Protein AF-0000000080796455 (afdb_homodimer)

Nearest PDB structures (foldseek):
  2ca9-assembly1_A  TM=9.022E-01  e=6.430E-05  Helicobacter pylori 26695
  2wvd-assembly1_C  TM=9.003E-01  e=6.051E-05  Helicobacter pylori 26695
  2caj-assembly1_A-2  TM=9.062E-01  e=6.832E-05  Helicobacter pylori 26695
  2cad-assembly1_B-2  TM=8.690E-01  e=6.832E-05  Helicobacter pylori 26695
  2wvd-assembly2_B  TM=7.974E-01  e=5.726E-04  Helicobacter pylori 26695

Structure (mmCIF, N/CA/C/O backbone):
data_AF-0000000080796455-model_v1
#
loop_
_entity.id
_entity.type
_entity.pdbx_description
1 polymer 'ACT domain-containing protein'
#
loop_
_atom_site.group_PDB
_atom_site.id
_atom_site.type_symbol
_atom_site.label_atom_id
_atom_site.label_alt_id
_atom_site.label_comp_id
_atom_site.label_asym_id
_atom_site.label_entity_id
_atom_site.label_seq_id
_atom_site.pdbx_PDB_ins_code
_atom_site.Cartn_x
_atom_site.Cartn_y
_atom_site.Cartn_z
_atom_site.occupancy
_atom_site.B_iso_or_equiv
_atom_site.auth_seq_id
_atom_site.auth_comp_id
_atom_site.auth_asym_id
_atom_site.auth_atom_id
_atom_site.pdbx_PDB_model_num
ATOM 1 N N . MET A 1 1 ? 2.973 -36.812 -16.062 1 37.97 1 MET A N 1
ATOM 2 C CA . MET A 1 1 ? 2.119 -36.344 -14.977 1 37.97 1 MET A CA 1
ATOM 3 C C . MET A 1 1 ? 2.404 -34.875 -14.641 1 37.97 1 MET A C 1
ATOM 5 O O . MET A 1 1 ? 3.516 -34.531 -14.234 1 37.97 1 MET A O 1
ATOM 9 N N . VAL A 1 2 ? 1.914 -33.969 -15.398 1 44.88 2 VAL A N 1
ATOM 10 C CA . VAL A 1 2 ? 2.18 -32.531 -15.289 1 44.88 2 VAL A CA 1
ATOM 11 C C . VAL A 1 2 ? 1.951 -32.062 -13.844 1 44.88 2 VAL A C 1
ATOM 13 O O . VAL A 1 2 ? 0.896 -32.344 -13.266 1 44.88 2 VAL A O 1
ATOM 16 N N . ALA A 1 3 ? 2.811 -32.094 -13.047 1 49.16 3 ALA A N 1
ATOM 17 C CA . ALA A 1 3 ? 2.691 -31.703 -11.641 1 49.16 3 ALA A CA 1
ATOM 18 C C . ALA A 1 3 ? 1.819 -30.453 -11.484 1 49.16 3 ALA A C 1
ATOM 20 O O . ALA A 1 3 ? 2.059 -29.438 -12.125 1 49.16 3 ALA A O 1
ATOM 21 N N . MET A 1 4 ? 0.523 -30.547 -11.445 1 57.62 4 MET A N 1
ATOM 22 C CA . MET A 1 4 ? -0.404 -29.453 -11.195 1 57.62 4 MET A CA 1
ATOM 23 C C . MET A 1 4 ? 0.207 -28.422 -10.242 1 57.62 4 MET A C 1
ATOM 25 O O . MET A 1 4 ? 0.637 -28.781 -9.141 1 57.62 4 MET A O 1
ATOM 29 N N . SER A 1 5 ? 0.917 -27.578 -10.852 1 70.19 5 SER A N 1
ATOM 30 C CA . SER A 1 5 ? 1.608 -26.562 -10.055 1 70.19 5 SER A CA 1
ATOM 31 C C . SER A 1 5 ? 0.755 -26.109 -8.875 1 70.19 5 SER A C 1
ATOM 33 O O . SER A 1 5 ? -0.377 -25.656 -9.055 1 70.19 5 SER A O 1
ATOM 35 N N . GLU A 1 6 ? 0.939 -26.625 -7.734 1 86.19 6 GLU A N 1
ATOM 36 C CA . GLU A 1 6 ? 0.236 -26.391 -6.477 1 86.19 6 GLU A CA 1
ATOM 37 C C . GLU A 1 6 ? 0.327 -24.938 -6.051 1 86.19 6 GLU A C 1
ATOM 39 O O . GLU A 1 6 ? 1.355 -24.281 -6.254 1 86.19 6 GLU A O 1
ATOM 44 N N . VAL A 1 7 ? -0.823 -24.344 -5.719 1 92.69 7 VAL A N 1
ATOM 45 C CA . VAL A 1 7 ? -0.902 -23.016 -5.121 1 92.69 7 VAL A CA 1
ATOM 46 C C . VAL A 1 7 ? -0.32 -23.047 -3.709 1 92.69 7 VAL A C 1
ATOM 48 O O . VAL A 1 7 ? -0.67 -23.922 -2.906 1 92.69 7 VAL A O 1
ATOM 51 N N . GLU A 1 8 ? 0.698 -22.203 -3.564 1 95.88 8 GLU A N 1
ATOM 52 C CA . GLU A 1 8 ? 1.34 -22.047 -2.264 1 95.88 8 GLU A CA 1
ATOM 53 C C . GLU A 1 8 ? 1.29 -20.594 -1.802 1 95.88 8 GLU A C 1
ATOM 55 O O . GLU A 1 8 ? 0.922 -19.703 -2.572 1 95.88 8 GLU A O 1
ATOM 60 N N . THR A 1 9 ? 1.563 -20.422 -0.512 1 96.94 9 THR A N 1
ATOM 61 C CA . THR A 1 9 ? 1.593 -19.078 0.049 1 96.94 9 THR A CA 1
ATOM 62 C C . THR A 1 9 ? 3.027 -18.562 0.173 1 96.94 9 THR A C 1
ATOM 64 O O . THR A 1 9 ? 3.92 -19.312 0.582 1 96.94 9 THR A O 1
ATOM 67 N N . TYR A 1 10 ? 3.17 -17.312 -0.194 1 97.94 10 TYR A N 1
ATOM 68 C CA . TYR A 1 10 ? 4.477 -16.672 -0.195 1 97.94 10 TYR A CA 1
ATOM 69 C C . TYR A 1 10 ? 4.414 -15.305 0.472 1 97.94 10 TYR A C 1
ATOM 71 O O . TYR A 1 10 ? 3.35 -14.688 0.53 1 97.94 10 TYR A O 1
ATOM 79 N N . VAL A 1 11 ? 5.566 -14.906 1.01 1 98.56 11 VAL A N 1
ATOM 80 C CA . VAL A 1 11 ? 5.82 -13.508 1.315 1 98.56 11 VAL A CA 1
ATOM 81 C C . VAL A 1 11 ? 6.898 -12.961 0.38 1 98.56 11 VAL A C 1
ATOM 83 O O . VAL A 1 11 ? 7.98 -13.539 0.262 1 98.56 11 VAL A O 1
ATOM 86 N N . ILE A 1 12 ? 6.543 -11.875 -0.344 1 98.69 12 ILE A N 1
ATOM 87 C CA . ILE A 1 12 ? 7.52 -11.117 -1.119 1 98.69 12 ILE A CA 1
ATOM 88 C C . ILE A 1 12 ? 7.902 -9.844 -0.367 1 98.69 12 ILE A C 1
ATOM 90 O O . ILE A 1 12 ? 7.035 -9.047 -0.002 1 98.69 12 ILE A O 1
ATOM 94 N N . ARG A 1 13 ? 9.172 -9.656 -0.133 1 98.69 13 ARG A N 1
ATOM 95 C CA . ARG A 1 13 ? 9.688 -8.438 0.477 1 98.69 13 ARG A CA 1
ATOM 96 C C . ARG A 1 13 ? 10.562 -7.66 -0.503 1 98.69 13 ARG A C 1
ATOM 98 O O . ARG A 1 13 ? 11.367 -8.25 -1.229 1 98.69 13 ARG A O 1
ATOM 105 N N . PHE A 1 14 ? 10.391 -6.375 -0.503 1 98.5 14 PHE A N 1
ATOM 106 C CA . PHE A 1 14 ? 11.242 -5.504 -1.31 1 98.5 14 PHE A CA 1
ATOM 107 C C . PHE A 1 14 ? 11.281 -4.098 -0.729 1 98.5 14 PHE A C 1
ATOM 109 O O . PHE A 1 14 ? 10.469 -3.754 0.134 1 98.5 14 PHE A O 1
ATOM 116 N N . SER A 1 15 ? 12.234 -3.395 -1.148 1 97.75 15 SER A N 1
ATOM 117 C CA . SER A 1 15 ? 12.367 -1.998 -0.744 1 97.75 15 SER A CA 1
ATOM 118 C C . SER A 1 15 ? 12.227 -1.062 -1.939 1 97.75 15 SER A C 1
ATOM 120 O O . SER A 1 15 ? 12.594 -1.42 -3.061 1 97.75 15 SER A O 1
ATOM 122 N N . ILE A 1 16 ? 11.656 0.079 -1.634 1 97.5 16 ILE A N 1
ATOM 123 C CA . ILE A 1 16 ? 11.492 1.127 -2.637 1 97.5 16 ILE A CA 1
ATOM 124 C C . ILE A 1 16 ? 12.312 2.354 -2.236 1 97.5 16 ILE A C 1
ATOM 126 O O . ILE A 1 16 ? 12.156 2.873 -1.127 1 97.5 16 ILE A O 1
ATOM 130 N N . TYR A 1 17 ? 13.141 2.771 -3.102 1 95.81 17 TYR A N 1
ATOM 131 C CA . TYR A 1 17 ? 13.914 3.982 -2.842 1 95.81 17 TYR A CA 1
ATOM 132 C C . TYR A 1 17 ? 12.992 5.18 -2.635 1 95.81 17 TYR A C 1
ATOM 134 O O . TYR A 1 17 ? 12.07 5.406 -3.418 1 95.81 17 TYR A O 1
ATOM 142 N N . ALA A 1 18 ? 13.203 5.91 -1.613 1 92.75 18 ALA A N 1
ATOM 143 C CA . ALA A 1 18 ? 12.258 6.957 -1.221 1 92.75 18 ALA A CA 1
ATOM 144 C C . ALA A 1 18 ? 12.969 8.297 -1.031 1 92.75 18 ALA A C 1
ATOM 146 O O . ALA A 1 18 ? 12.359 9.273 -0.606 1 92.75 18 ALA A O 1
ATOM 147 N N . ALA A 1 19 ? 14.18 8.43 -1.366 1 82.25 19 ALA A N 1
ATOM 148 C CA . ALA A 1 19 ? 14.969 9.609 -1.014 1 82.25 19 ALA A CA 1
ATOM 149 C C . ALA A 1 19 ? 14.562 10.812 -1.854 1 82.25 19 ALA A C 1
ATOM 151 O O . ALA A 1 19 ? 14.711 11.961 -1.424 1 82.25 19 ALA A O 1
ATOM 152 N N . VAL A 1 20 ? 13.961 10.625 -2.969 1 77.5 20 VAL A N 1
ATOM 153 C CA . VAL A 1 20 ? 13.711 11.734 -3.875 1 77.5 20 VAL A CA 1
ATOM 154 C C . VAL A 1 20 ? 12.25 12.164 -3.771 1 77.5 20 VAL A C 1
ATOM 156 O O . VAL A 1 20 ? 11.953 13.352 -3.611 1 77.5 20 VAL A O 1
ATOM 159 N N . ASP A 1 21 ? 11.32 11.266 -3.76 1 80.25 21 ASP A N 1
ATOM 160 C CA . ASP A 1 21 ? 9.922 11.648 -3.881 1 80.25 21 ASP A CA 1
ATOM 161 C C . ASP A 1 21 ? 9.078 11.008 -2.779 1 80.25 21 ASP A C 1
ATOM 163 O O . ASP A 1 21 ? 7.852 10.93 -2.895 1 80.25 21 ASP A O 1
ATOM 167 N N . GLY A 1 22 ? 9.703 10.477 -1.801 1 90.69 22 GLY A N 1
ATOM 168 C CA . GLY A 1 22 ? 9 9.867 -0.686 1 90.69 22 GLY A CA 1
ATOM 169 C C . GLY A 1 22 ? 8.633 8.414 -0.935 1 90.69 22 GLY A C 1
ATOM 170 O O . GLY A 1 22 ? 8.141 7.73 -0.038 1 90.69 22 GLY A O 1
ATOM 171 N N . GLY A 1 23 ? 8.844 7.918 -2.189 1 94.62 23 GLY A N 1
ATOM 172 C CA . GLY A 1 23 ? 8.742 6.496 -2.488 1 94.62 23 GLY A CA 1
ATOM 173 C C . GLY A 1 23 ? 7.324 6.062 -2.83 1 94.62 23 GLY A C 1
ATOM 174 O O . GLY A 1 23 ? 7.098 4.914 -3.207 1 94.62 23 GLY A O 1
ATOM 175 N N . LEU A 1 24 ? 6.367 7.008 -2.727 1 96.62 24 LEU A N 1
ATOM 176 C CA . LEU A 1 24 ? 4.973 6.609 -2.889 1 96.62 24 LEU A CA 1
ATOM 177 C C . LEU A 1 24 ? 4.633 6.414 -4.363 1 96.62 24 LEU A C 1
ATOM 179 O O . LEU A 1 24 ? 3.795 5.574 -4.703 1 96.62 24 LEU A O 1
ATOM 183 N N . ASP A 1 25 ? 5.371 7.039 -5.277 1 94.69 25 ASP A N 1
ATOM 184 C CA . ASP A 1 25 ? 5.199 6.766 -6.699 1 94.69 25 ASP A CA 1
ATOM 185 C C . ASP A 1 25 ? 5.68 5.359 -7.051 1 94.69 25 ASP A C 1
ATOM 187 O O . ASP A 1 25 ? 5.012 4.633 -7.789 1 94.69 25 ASP A O 1
ATOM 191 N N . GLY A 1 26 ? 6.84 5.051 -6.527 1 96.31 26 GLY A N 1
ATOM 192 C CA . GLY A 1 26 ? 7.34 3.699 -6.723 1 96.31 26 GLY A CA 1
ATOM 193 C C . GLY A 1 26 ? 6.426 2.633 -6.148 1 96.31 26 GLY A C 1
ATOM 194 O O . GLY A 1 26 ? 6.25 1.57 -6.75 1 96.31 26 GLY A O 1
ATOM 195 N N . LEU A 1 27 ? 5.844 2.908 -5.016 1 97.75 27 LEU A N 1
ATOM 196 C CA . LEU A 1 27 ? 4.891 1.981 -4.418 1 97.75 27 LEU A CA 1
ATOM 197 C C . LEU A 1 27 ? 3.686 1.774 -5.328 1 97.75 27 LEU A C 1
ATOM 199 O O . LEU A 1 27 ? 3.252 0.641 -5.543 1 97.75 27 LEU A O 1
ATOM 203 N N . ALA A 1 28 ? 3.164 2.885 -5.867 1 97.12 28 ALA A N 1
ATOM 204 C CA . ALA A 1 28 ? 2.033 2.779 -6.785 1 97.12 28 ALA A CA 1
ATOM 205 C C . ALA A 1 28 ? 2.4 1.956 -8.016 1 97.12 28 ALA A C 1
ATOM 207 O O . ALA A 1 28 ? 1.607 1.133 -8.477 1 97.12 28 ALA A O 1
ATOM 208 N N . ARG A 1 29 ? 3.564 2.113 -8.516 1 97.31 29 ARG A N 1
ATOM 209 C CA . ARG A 1 29 ? 4.027 1.346 -9.664 1 97.31 29 ARG A CA 1
ATOM 210 C C . ARG A 1 29 ? 4.141 -0.137 -9.328 1 97.31 29 ARG A C 1
ATOM 212 O O . ARG A 1 29 ? 3.76 -0.994 -10.125 1 97.31 29 ARG A O 1
ATOM 219 N N . ALA A 1 30 ? 4.668 -0.388 -8.172 1 98.12 30 ALA A N 1
ATOM 220 C CA . ALA A 1 30 ? 4.77 -1.78 -7.742 1 98.12 30 ALA A CA 1
ATOM 221 C C . ALA A 1 30 ? 3.393 -2.43 -7.648 1 98.12 30 ALA A C 1
ATOM 223 O O . ALA A 1 30 ? 3.211 -3.576 -8.062 1 98.12 30 ALA A O 1
ATOM 224 N N . ILE A 1 31 ? 2.465 -1.699 -7.121 1 98.12 31 ILE A N 1
ATOM 225 C CA . ILE A 1 31 ? 1.108 -2.209 -6.965 1 98.12 31 ILE A CA 1
ATOM 226 C C . ILE A 1 31 ? 0.504 -2.502 -8.336 1 98.12 31 ILE A C 1
ATOM 228 O O . ILE A 1 31 ? -0.207 -3.494 -8.508 1 98.12 31 ILE A O 1
ATOM 232 N N . HIS A 1 32 ? 0.8 -1.771 -9.312 1 97.12 32 HIS A N 1
ATOM 233 C CA . HIS A 1 32 ? 0.326 -2.01 -10.672 1 97.12 32 HIS A CA 1
ATOM 234 C C . HIS A 1 32 ? 0.889 -3.312 -11.227 1 97.12 32 HIS A C 1
ATOM 236 O O . HIS A 1 32 ? 0.209 -4.016 -11.984 1 97.12 32 HIS A O 1
ATOM 242 N N . VAL A 1 33 ? 2.057 -3.541 -10.875 1 97.88 33 VAL A N 1
ATOM 243 C CA . VAL A 1 33 ? 2.67 -4.793 -11.305 1 97.88 33 VAL A CA 1
ATOM 244 C C . VAL A 1 33 ? 1.979 -5.973 -10.625 1 97.88 33 VAL A C 1
ATOM 246 O O . VAL A 1 33 ? 1.678 -6.98 -11.266 1 97.88 33 VAL A O 1
ATOM 249 N N . VAL A 1 34 ? 1.715 -5.828 -9.375 1 98.31 34 VAL A N 1
ATOM 250 C CA . VAL A 1 34 ? 1.094 -6.895 -8.594 1 98.31 34 VAL A CA 1
ATOM 251 C C . VAL A 1 34 ? -0.283 -7.219 -9.164 1 98.31 34 VAL A C 1
ATOM 253 O O . VAL A 1 34 ? -0.656 -8.391 -9.273 1 98.31 34 VAL A O 1
ATOM 256 N N . ARG A 1 35 ? -0.981 -6.273 -9.57 1 96.31 35 ARG A N 1
ATOM 257 C CA . ARG A 1 35 ? -2.348 -6.445 -10.055 1 96.31 35 ARG A CA 1
ATOM 258 C C . ARG A 1 35 ? -2.385 -7.332 -11.289 1 96.31 35 ARG A C 1
ATOM 260 O O . ARG A 1 35 ? -3.408 -7.953 -11.586 1 96.31 35 ARG A O 1
ATOM 267 N N . LYS A 1 36 ? -1.327 -7.383 -12 1 96.19 36 LYS A N 1
ATOM 268 C CA . LYS A 1 36 ? -1.285 -8.086 -13.273 1 96.19 36 LYS A CA 1
ATOM 269 C C . LYS A 1 36 ? -0.955 -9.562 -13.07 1 96.19 36 LYS A C 1
ATOM 271 O O . LYS A 1 36 ? -1.105 -10.375 -13.992 1 96.19 36 LYS A O 1
ATOM 276 N N . ALA A 1 37 ? -0.404 -9.844 -11.906 1 96.81 37 ALA A N 1
ATOM 277 C CA . ALA A 1 37 ? 0.018 -11.219 -11.641 1 96.81 37 ALA A CA 1
ATOM 278 C C . ALA A 1 37 ? -1.18 -12.109 -11.336 1 96.81 37 ALA A C 1
ATOM 280 O O . ALA A 1 37 ? -2.1 -11.703 -10.625 1 96.81 37 ALA A O 1
ATOM 281 N N . PRO A 1 38 ? -1.208 -13.328 -11.922 1 95.81 38 PRO A N 1
ATOM 282 C CA . PRO A 1 38 ? -2.27 -14.281 -11.578 1 95.81 38 PRO A CA 1
ATOM 283 C C . PRO A 1 38 ? -2.078 -14.906 -10.195 1 95.81 38 PRO A C 1
ATOM 285 O O . PRO A 1 38 ? -1.861 -16.125 -10.094 1 95.81 38 PRO A O 1
ATOM 288 N N . ILE A 1 39 ? -2.205 -14.133 -9.164 1 96.62 39 ILE A N 1
ATOM 289 C CA . ILE A 1 39 ? -2.02 -14.523 -7.77 1 96.62 39 ILE A CA 1
ATOM 290 C C . ILE A 1 39 ? -3.211 -14.055 -6.938 1 96.62 39 ILE A C 1
ATOM 292 O O . ILE A 1 39 ? -4.055 -13.297 -7.426 1 96.62 39 ILE A O 1
ATOM 296 N N . THR A 1 40 ? -3.293 -14.539 -5.754 1 95.5 40 THR A N 1
ATOM 297 C CA . THR A 1 40 ? -4.227 -14.039 -4.754 1 95.5 40 THR A CA 1
ATOM 298 C C . THR A 1 40 ? -3.518 -13.125 -3.756 1 95.5 40 THR A C 1
ATOM 300 O O . THR A 1 40 ? -2.564 -13.547 -3.096 1 95.5 40 THR A O 1
ATOM 303 N N . PHE A 1 41 ? -3.98 -11.977 -3.701 1 97.12 41 PHE A N 1
ATOM 304 C CA . PHE A 1 41 ? -3.49 -11 -2.732 1 97.12 41 PHE A CA 1
ATOM 305 C C . PHE A 1 41 ? -4.137 -11.219 -1.37 1 97.12 41 PHE A C 1
ATOM 307 O O . PHE A 1 41 ? -5.359 -11.352 -1.272 1 97.12 41 PHE A O 1
ATOM 314 N N . HIS A 1 42 ? -3.258 -11.195 -0.341 1 97 42 HIS A N 1
ATOM 315 C CA . HIS A 1 42 ? -3.805 -11.344 1.003 1 97 42 HIS A CA 1
ATOM 316 C C . HIS A 1 42 ? -3.645 -10.055 1.808 1 97 42 HIS A C 1
ATOM 318 O O . HIS A 1 42 ? -4.621 -9.523 2.334 1 97 42 HIS A O 1
ATOM 324 N N . ASP A 1 43 ? -2.398 -9.648 1.942 1 98.06 43 ASP A N 1
ATOM 325 C CA . ASP A 1 43 ? -2.148 -8.414 2.676 1 98.06 43 ASP A CA 1
ATOM 326 C C . ASP A 1 43 ? -0.799 -7.812 2.295 1 98.06 43 ASP A C 1
ATOM 328 O O . ASP A 1 43 ? 0.007 -8.453 1.621 1 98.06 43 ASP A O 1
ATOM 332 N N . MET A 1 44 ? -0.607 -6.59 2.711 1 98.69 44 MET A N 1
ATOM 333 C CA . MET A 1 44 ? 0.61 -5.832 2.445 1 98.69 44 MET A CA 1
ATOM 334 C C . MET A 1 44 ? 0.909 -4.867 3.59 1 98.69 44 MET A C 1
ATOM 336 O O . MET A 1 44 ? -0.003 -4.246 4.137 1 98.69 44 MET A O 1
ATOM 340 N N . ALA A 1 45 ? 2.145 -4.789 3.906 1 98.75 45 ALA A N 1
ATOM 341 C CA . ALA A 1 45 ? 2.627 -3.783 4.848 1 98.75 45 ALA A CA 1
ATOM 342 C C . ALA A 1 45 ? 3.729 -2.932 4.223 1 98.75 45 ALA A C 1
ATOM 344 O O . ALA A 1 45 ? 4.59 -3.445 3.508 1 98.75 45 ALA A O 1
ATOM 345 N N . VAL A 1 46 ? 3.648 -1.65 4.512 1 98.62 46 VAL A N 1
ATOM 346 C CA . VAL A 1 46 ? 4.664 -0.697 4.078 1 98.62 46 VAL A CA 1
ATOM 347 C C . VAL A 1 46 ? 5.168 0.103 5.277 1 98.62 46 VAL A C 1
ATOM 349 O O . VAL A 1 46 ? 4.375 0.651 6.043 1 98.62 46 VAL A O 1
ATOM 352 N N . ILE A 1 47 ? 6.457 0.156 5.414 1 98.12 47 ILE A N 1
ATOM 353 C CA . ILE A 1 47 ? 7.059 0.926 6.5 1 98.12 47 ILE A CA 1
ATOM 354 C C . ILE A 1 47 ? 8.062 1.922 5.93 1 98.12 47 ILE A C 1
ATOM 356 O O . ILE A 1 47 ? 8.93 1.553 5.129 1 98.12 47 ILE A O 1
ATOM 360 N N . ASP A 1 48 ? 7.898 3.139 6.387 1 97.06 48 ASP A N 1
ATOM 361 C CA . ASP A 1 48 ? 8.875 4.152 6.012 1 97.06 48 ASP A CA 1
ATOM 362 C C . ASP A 1 48 ? 10.156 4.008 6.836 1 97.06 48 ASP A C 1
ATOM 364 O O . ASP A 1 48 ? 10.125 4.152 8.062 1 97.06 48 ASP A O 1
ATOM 368 N N . SER A 1 49 ? 11.234 3.809 6.191 1 93.94 49 SER A N 1
ATOM 369 C CA . SER A 1 49 ? 12.523 3.697 6.875 1 93.94 49 SER A CA 1
ATOM 370 C C . SER A 1 49 ? 13.391 4.93 6.629 1 93.94 49 SER A C 1
ATOM 372 O O . SER A 1 49 ? 14.602 4.898 6.848 1 93.94 49 SER A O 1
ATOM 374 N N . GLY A 1 50 ? 12.805 5.973 6.133 1 91.25 50 GLY A N 1
ATOM 375 C CA . GLY A 1 50 ? 13.547 7.184 5.809 1 91.25 50 GLY A CA 1
ATOM 376 C C . GLY A 1 50 ? 14.078 7.195 4.387 1 91.25 50 GLY A C 1
ATOM 377 O O . GLY A 1 50 ? 13.492 7.832 3.508 1 91.25 50 GLY A O 1
ATOM 378 N N . LYS A 1 51 ? 15.008 6.316 4.109 1 93.12 51 LYS A N 1
ATOM 379 C CA . LYS A 1 51 ? 15.617 6.277 2.781 1 93.12 51 LYS A CA 1
ATOM 380 C C . LYS A 1 51 ? 14.859 5.324 1.86 1 93.12 51 LYS A C 1
ATOM 382 O O . LYS A 1 51 ? 15.039 5.363 0.64 1 93.12 51 LYS A O 1
ATOM 387 N N . THR A 1 52 ? 14.109 4.418 2.506 1 96.81 52 THR A N 1
ATOM 388 C CA . THR A 1 52 ? 13.359 3.445 1.726 1 96.81 52 THR A CA 1
ATOM 389 C C . THR A 1 52 ? 11.961 3.244 2.314 1 96.81 52 THR A C 1
ATOM 391 O O . THR A 1 52 ? 11.711 3.609 3.465 1 96.81 52 THR A O 1
ATOM 394 N N . LYS A 1 53 ? 11.109 2.799 1.437 1 97.56 53 LYS A N 1
ATOM 395 C CA . LYS A 1 53 ? 9.891 2.127 1.884 1 97.56 53 LYS A CA 1
ATOM 396 C C . LYS A 1 53 ? 10.062 0.611 1.875 1 97.56 53 LYS A C 1
ATOM 398 O O . LYS A 1 53 ? 10.344 0.018 0.83 1 97.56 53 LYS A O 1
ATOM 403 N N . GLU A 1 54 ? 9.883 0.065 3.043 1 98.25 54 GLU A N 1
ATOM 404 C CA . GLU A 1 54 ? 9.953 -1.391 3.137 1 98.25 54 GLU A CA 1
ATOM 405 C C . GLU A 1 54 ? 8.586 -2.027 2.936 1 98.25 54 GLU A C 1
ATOM 407 O O . GLU A 1 54 ? 7.633 -1.702 3.652 1 98.25 54 GLU A O 1
ATOM 412 N N . VAL A 1 55 ? 8.516 -2.988 1.973 1 98.75 55 VAL A N 1
ATOM 413 C CA . VAL A 1 55 ? 7.227 -3.584 1.621 1 98.75 55 VAL A CA 1
ATOM 414 C C . VAL A 1 55 ? 7.262 -5.086 1.897 1 98.75 55 VAL A C 1
ATOM 416 O O . VAL A 1 55 ? 8.227 -5.77 1.54 1 98.75 55 VAL A O 1
ATOM 419 N N . SER A 1 56 ? 6.266 -5.57 2.58 1 98.75 56 SER A N 1
ATOM 420 C CA . SER A 1 56 ? 5.988 -6.996 2.73 1 98.75 56 SER A CA 1
ATOM 421 C C . SER A 1 56 ? 4.641 -7.363 2.119 1 98.75 56 SER A C 1
ATOM 423 O O . SER A 1 56 ? 3.607 -6.809 2.504 1 98.75 56 SER A O 1
ATOM 425 N N . LEU A 1 57 ? 4.645 -8.273 1.194 1 98.62 57 LEU A N 1
ATOM 426 C CA . LEU A 1 57 ? 3.469 -8.695 0.442 1 98.62 57 LEU A CA 1
ATOM 427 C C . LEU A 1 57 ? 3.209 -10.188 0.622 1 98.62 57 LEU A C 1
ATOM 429 O O . LEU A 1 57 ? 4.047 -11.016 0.261 1 98.62 57 LEU A O 1
ATOM 433 N N . ARG A 1 58 ? 2.033 -10.469 1.19 1 98.31 58 ARG A N 1
ATOM 434 C CA . ARG A 1 58 ? 1.634 -11.867 1.306 1 98.31 58 ARG A CA 1
ATOM 435 C C . ARG A 1 58 ? 0.662 -12.258 0.195 1 98.31 58 ARG A C 1
ATOM 437 O O . ARG A 1 58 ? -0.363 -11.602 0.004 1 98.31 58 ARG A O 1
ATOM 444 N N . ILE A 1 59 ? 1.044 -13.328 -0.498 1 97.81 59 ILE A N 1
ATOM 445 C CA . ILE A 1 59 ? 0.273 -13.734 -1.668 1 97.81 59 ILE A CA 1
ATOM 446 C C . ILE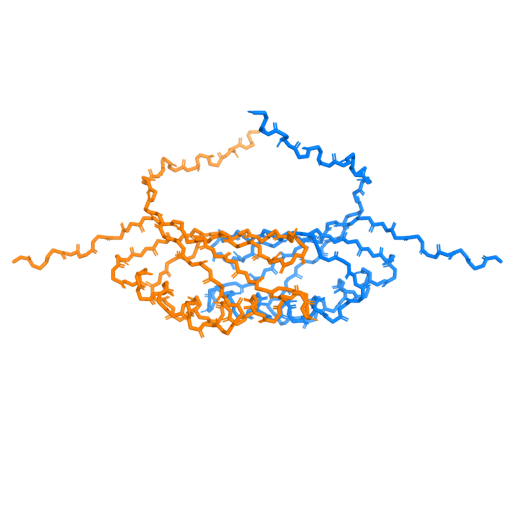 A 1 59 ? 0.195 -15.258 -1.732 1 97.81 59 ILE A C 1
ATOM 448 O O . ILE A 1 59 ? 0.973 -15.953 -1.075 1 97.81 59 ILE A O 1
ATOM 452 N N . SER A 1 60 ? -0.752 -15.719 -2.539 1 97 60 SER A N 1
ATOM 453 C CA . SER A 1 60 ? -0.8 -17.125 -2.939 1 97 60 SER A CA 1
ATOM 454 C C . SER A 1 60 ? -0.823 -17.266 -4.457 1 97 60 SER A C 1
ATOM 456 O O . SER A 1 60 ? -1.384 -16.422 -5.156 1 97 60 SER 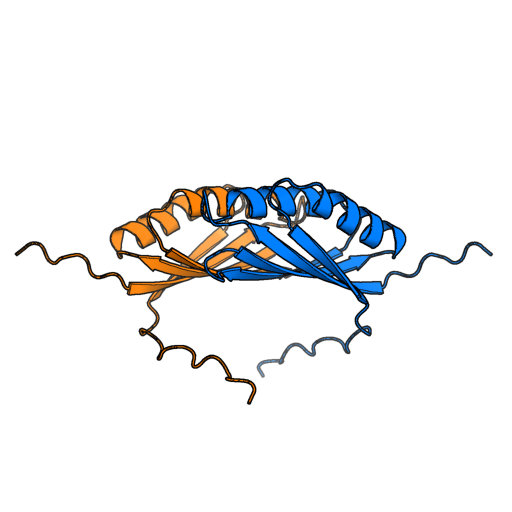A O 1
ATOM 458 N N . GLY A 1 61 ? -0.177 -18.25 -4.922 1 96.94 61 GLY A N 1
ATOM 459 C CA . GLY A 1 61 ? -0.132 -18.531 -6.348 1 96.94 61 GLY A CA 1
ATOM 460 C C . GLY A 1 61 ? 0.82 -19.656 -6.703 1 96.94 61 GLY A C 1
ATOM 461 O O . GLY A 1 61 ? 1.469 -20.219 -5.824 1 96.94 61 GLY A O 1
ATOM 462 N N . LYS A 1 62 ? 0.791 -19.984 -7.902 1 97.12 62 LYS A N 1
ATOM 463 C CA . LYS A 1 62 ? 1.77 -20.953 -8.383 1 97.12 62 LYS A CA 1
ATOM 464 C C . LYS A 1 62 ? 3.184 -20.375 -8.336 1 97.12 62 LYS A C 1
ATOM 466 O O . LYS A 1 62 ? 3.379 -19.172 -8.523 1 97.12 62 LYS A O 1
ATOM 471 N N . LYS A 1 63 ? 4.07 -21.25 -8.086 1 96.31 63 LYS A N 1
ATOM 472 C CA . LYS A 1 63 ? 5.465 -20.844 -7.965 1 96.31 63 LYS A CA 1
ATOM 473 C C . LYS A 1 63 ? 5.91 -20.016 -9.172 1 96.31 63 LYS A C 1
ATOM 475 O O . LYS A 1 63 ? 6.535 -18.969 -9.023 1 96.31 63 LYS A O 1
ATOM 480 N N . LYS A 1 64 ? 5.609 -20.516 -10.336 1 97.12 64 LYS A N 1
ATOM 481 C CA . LYS A 1 64 ? 6.031 -19.844 -11.555 1 97.12 64 LYS A CA 1
ATOM 482 C C . LYS A 1 64 ? 5.48 -18.422 -11.617 1 97.12 64 LYS A C 1
ATOM 484 O O . LYS A 1 64 ? 6.152 -17.516 -12.109 1 97.12 64 LYS A O 1
ATOM 489 N N . ASP A 1 65 ? 4.301 -18.219 -11.195 1 98 65 ASP A N 1
ATOM 490 C CA . ASP A 1 65 ? 3.656 -16.906 -11.219 1 98 65 ASP A CA 1
ATOM 491 C C . ASP A 1 65 ? 4.281 -15.977 -10.18 1 98 65 ASP A C 1
ATOM 493 O O . ASP A 1 65 ? 4.434 -14.781 -10.438 1 98 65 ASP A O 1
ATOM 497 N N . VAL A 1 66 ? 4.609 -16.531 -9.078 1 98.25 66 VAL A N 1
ATOM 498 C CA . VAL A 1 66 ? 5.246 -15.758 -8.016 1 98.25 66 VAL A CA 1
ATOM 499 C C . VAL A 1 66 ? 6.645 -15.336 -8.461 1 98.25 66 VAL A C 1
ATOM 501 O O . VAL A 1 66 ? 7.055 -14.195 -8.234 1 98.25 66 VAL A O 1
ATOM 504 N N . GLU A 1 67 ? 7.285 -16.25 -9.07 1 97.75 67 GLU A N 1
ATOM 505 C CA . GLU A 1 67 ? 8.609 -15.93 -9.586 1 97.75 67 GLU A CA 1
ATOM 506 C C . GLU A 1 67 ? 8.539 -14.859 -10.68 1 97.75 67 GLU A C 1
ATOM 508 O O . GLU A 1 67 ? 9.375 -13.961 -10.734 1 97.75 67 GLU A O 1
ATOM 513 N N . TRP A 1 68 ? 7.598 -15.047 -11.516 1 98.44 68 TRP A N 1
ATOM 514 C CA . TRP A 1 68 ? 7.367 -14.039 -12.547 1 98.44 68 TRP A CA 1
ATOM 515 C C . TRP A 1 68 ? 7.133 -12.672 -11.922 1 98.44 68 TRP A C 1
ATOM 517 O O . TRP A 1 68 ? 7.727 -11.672 -12.344 1 98.44 68 TRP A O 1
ATOM 527 N N . LEU A 1 69 ? 6.266 -12.602 -10.914 1 98.56 69 LEU A N 1
ATOM 528 C CA . LEU A 1 69 ? 5.953 -11.359 -10.227 1 98.56 69 LEU A CA 1
ATOM 529 C C . LEU A 1 69 ? 7.211 -10.742 -9.617 1 98.56 69 LEU A C 1
ATOM 531 O O . LEU A 1 69 ? 7.457 -9.547 -9.766 1 98.56 69 LEU A O 1
ATOM 535 N N . ALA A 1 70 ? 7.977 -11.539 -8.953 1 98.62 70 ALA A N 1
ATOM 536 C CA . ALA A 1 70 ? 9.203 -11.055 -8.336 1 98.62 70 ALA A CA 1
ATOM 537 C C . ALA A 1 70 ? 10.141 -10.43 -9.367 1 98.62 70 ALA A C 1
ATOM 539 O O . ALA A 1 70 ? 10.695 -9.359 -9.148 1 98.62 70 ALA A O 1
ATOM 540 N N . LYS A 1 71 ? 10.273 -11.078 -10.477 1 98.25 71 LYS A N 1
ATOM 541 C CA . LYS A 1 71 ? 11.125 -10.57 -11.547 1 98.25 71 LYS A CA 1
ATOM 542 C C . LYS A 1 71 ? 10.594 -9.25 -12.102 1 98.25 71 LYS A C 1
ATOM 544 O O . LYS A 1 71 ? 11.367 -8.344 -12.406 1 98.25 71 LYS A O 1
ATOM 549 N N . LYS A 1 72 ? 9.312 -9.156 -12.234 1 98.56 72 LYS A N 1
ATOM 550 C CA . LYS A 1 72 ? 8.703 -7.926 -12.727 1 98.56 72 LYS A CA 1
ATOM 551 C C . LYS A 1 72 ? 8.891 -6.781 -11.734 1 98.56 72 LYS A C 1
ATOM 553 O O . LYS A 1 72 ? 9.102 -5.637 -12.141 1 98.56 72 LYS A O 1
ATOM 558 N N . LEU A 1 73 ? 8.789 -7.102 -10.477 1 98.56 73 LEU A N 1
ATOM 559 C CA . LEU A 1 73 ? 8.992 -6.094 -9.445 1 98.56 73 LEU A CA 1
ATOM 560 C C . LEU A 1 73 ? 10.422 -5.555 -9.484 1 98.56 73 LEU A C 1
ATOM 562 O O . LEU A 1 73 ? 10.641 -4.359 -9.281 1 98.56 73 LEU A O 1
ATOM 566 N N . GLU A 1 74 ? 11.344 -6.398 -9.781 1 97.62 74 GLU A N 1
ATOM 567 C CA . GLU A 1 74 ? 12.75 -6.004 -9.875 1 97.62 74 GLU A CA 1
ATOM 568 C C . GLU A 1 74 ? 12.961 -4.977 -10.984 1 97.62 74 GLU A C 1
ATOM 570 O O . GLU A 1 74 ? 13.953 -4.246 -10.984 1 97.62 74 GLU A O 1
ATOM 575 N N . LYS A 1 75 ? 12.086 -4.949 -11.867 1 97.31 75 LYS A N 1
ATOM 576 C CA . LYS A 1 75 ? 12.234 -4.062 -13.023 1 97.31 75 LYS A CA 1
ATOM 577 C C . LYS A 1 75 ? 11.641 -2.688 -12.742 1 97.31 75 LYS A C 1
ATOM 579 O O . LYS A 1 75 ? 11.812 -1.757 -13.531 1 97.31 75 LYS A O 1
ATOM 584 N N . VAL A 1 76 ? 10.906 -2.594 -11.695 1 96.38 76 VAL A N 1
ATOM 585 C CA . VAL A 1 76 ? 10.422 -1.277 -11.289 1 96.38 76 VAL A CA 1
ATOM 586 C C . VAL A 1 76 ? 11.602 -0.395 -10.891 1 96.38 76 VAL A C 1
ATOM 588 O O . VAL A 1 76 ? 12.422 -0.788 -10.055 1 96.38 76 VAL A O 1
ATOM 591 N N . VAL A 1 77 ? 11.719 0.791 -11.383 1 93.06 77 VAL A N 1
ATOM 592 C CA . VAL A 1 77 ? 12.875 1.671 -11.328 1 93.06 77 VAL A CA 1
ATOM 593 C C . VAL A 1 77 ? 13.289 1.902 -9.875 1 93.06 77 VAL A C 1
ATOM 595 O O . VAL A 1 77 ? 14.477 1.91 -9.555 1 93.06 77 VAL A O 1
ATOM 598 N N . GLU A 1 78 ? 12.414 2.064 -8.953 1 94.31 78 GLU A N 1
ATOM 599 C CA . GLU A 1 78 ? 12.711 2.455 -7.582 1 94.31 78 GLU A CA 1
ATOM 600 C C . GLU A 1 78 ? 12.898 1.233 -6.688 1 94.31 78 GLU A C 1
ATOM 602 O O . GLU A 1 78 ? 13.281 1.362 -5.523 1 94.31 78 GLU A O 1
ATOM 607 N N . VAL A 1 79 ? 12.641 0.05 -7.262 1 96.5 79 VAL A N 1
ATOM 608 C CA . VAL A 1 79 ? 12.695 -1.153 -6.438 1 96.5 79 VAL A CA 1
ATOM 609 C C . VAL A 1 79 ? 14.133 -1.641 -6.324 1 96.5 79 VAL A C 1
ATOM 611 O O . VAL A 1 79 ? 14.844 -1.74 -7.328 1 96.5 79 VAL A O 1
ATOM 614 N N . LEU A 1 80 ? 14.531 -1.921 -5.199 1 93.69 80 LEU A N 1
ATOM 615 C CA . LEU A 1 80 ? 15.883 -2.412 -4.93 1 93.69 80 LEU A CA 1
ATOM 616 C C . LEU A 1 80 ? 15.883 -3.928 -4.766 1 93.69 80 LEU A C 1
ATOM 618 O O . LEU A 1 80 ? 15.812 -4.664 -5.754 1 93.69 80 LEU A O 1
ATOM 622 N N . GLU A 1 81 ? 15.883 -4.516 -3.729 1 92.06 81 GLU A N 1
ATOM 623 C CA . GLU A 1 81 ? 16 -5.945 -3.459 1 92.06 81 GLU A CA 1
ATOM 624 C C . GLU A 1 81 ? 14.633 -6.594 -3.291 1 92.06 81 GLU A C 1
ATOM 626 O O . GLU A 1 81 ? 13.773 -6.066 -2.584 1 92.06 81 GLU A O 1
ATOM 631 N N . VAL A 1 82 ? 14.547 -7.703 -4.039 1 98.31 82 VAL A N 1
ATOM 632 C CA . VAL A 1 82 ? 13.32 -8.484 -3.898 1 98.31 82 VAL A CA 1
ATOM 633 C C . VAL A 1 82 ? 13.648 -9.867 -3.342 1 98.31 82 VAL A C 1
ATOM 635 O O . VAL A 1 82 ? 14.523 -10.562 -3.869 1 98.31 82 VAL A O 1
ATOM 638 N N . LYS A 1 83 ? 13 -10.234 -2.336 1 98.5 83 LYS A N 1
ATOM 639 C CA . LYS A 1 83 ? 13.141 -11.547 -1.716 1 98.5 83 LYS A CA 1
ATOM 640 C C . LYS A 1 83 ? 11.805 -12.273 -1.646 1 98.5 83 LYS A C 1
ATOM 642 O O . LYS A 1 83 ? 10.781 -11.672 -1.312 1 98.5 83 LYS A O 1
ATOM 647 N N . VAL A 1 84 ? 11.867 -13.523 -1.936 1 98.44 84 VAL A N 1
ATOM 648 C CA . VAL A 1 84 ? 10.672 -14.359 -1.908 1 98.44 84 VAL A CA 1
ATOM 649 C C . VAL A 1 84 ? 10.852 -15.492 -0.902 1 98.44 84 VAL A C 1
ATOM 651 O O . VAL A 1 84 ? 11.883 -16.172 -0.906 1 98.44 84 VAL A O 1
ATOM 654 N N . GLN A 1 85 ? 9.844 -15.633 -0.067 1 98.06 85 GLN A N 1
ATOM 655 C CA . GLN A 1 85 ? 9.867 -16.719 0.899 1 98.06 85 GLN A CA 1
ATOM 656 C C . GLN A 1 85 ? 8.539 -17.484 0.902 1 98.06 85 GLN A C 1
ATOM 658 O O . GLN A 1 85 ? 7.48 -16.891 1.102 1 98.06 85 GLN A O 1
ATOM 663 N N . LYS A 1 86 ? 8.641 -18.75 0.644 1 96.38 86 LYS A N 1
ATOM 664 C CA . LYS A 1 86 ? 7.465 -19.594 0.828 1 96.38 86 LYS A CA 1
ATOM 665 C C . LYS A 1 86 ? 7.129 -19.766 2.309 1 96.38 86 LYS A C 1
ATOM 667 O O . LYS A 1 86 ? 8.023 -19.953 3.135 1 96.38 86 LYS A O 1
ATOM 672 N N . ILE A 1 87 ? 5.883 -19.516 2.682 1 93.5 87 ILE A N 1
ATOM 673 C CA . ILE A 1 87 ? 5.535 -19.703 4.086 1 93.5 87 ILE A CA 1
ATOM 674 C C . ILE A 1 87 ? 4.562 -20.875 4.223 1 93.5 87 ILE A C 1
ATOM 676 O O . ILE A 1 87 ? 3.775 -21.141 3.316 1 93.5 87 ILE A O 1
ATOM 680 N N . PRO A 1 88 ? 4.879 -21.734 5.223 1 82.38 88 PRO A N 1
ATOM 681 C CA . PRO A 1 88 ? 3.973 -22.875 5.41 1 82.38 88 PRO A CA 1
ATOM 682 C C . PRO A 1 88 ? 2.508 -22.453 5.508 1 82.38 88 PRO A C 1
ATOM 684 O O . PRO A 1 88 ? 2.213 -21.328 5.91 1 82.38 88 PRO A O 1
ATOM 687 N N . ALA A 1 89 ? 1.693 -23.047 4.805 1 63.47 89 ALA A N 1
ATOM 688 C CA . ALA A 1 89 ? 0.265 -22.75 4.855 1 63.47 89 ALA A CA 1
ATOM 689 C C . ALA A 1 89 ? -0.189 -22.484 6.285 1 63.47 89 ALA A C 1
ATOM 691 O O . ALA A 1 89 ? 0.058 -23.281 7.184 1 63.47 89 ALA A O 1
ATOM 692 N N . GLU A 1 90 ? 0.288 -21.469 6.777 1 54.94 90 GLU A N 1
ATOM 693 C CA . GLU A 1 90 ? -0.148 -21.234 8.148 1 54.94 90 GLU A CA 1
ATOM 694 C C . GLU A 1 90 ? -1.6 -21.672 8.344 1 54.94 90 GLU A C 1
ATOM 696 O O . GLU A 1 90 ? -2.398 -21.625 7.41 1 54.94 90 GLU A O 1
ATOM 701 N N . ILE A 1 91 ? -1.839 -22.344 9.5 1 46.28 91 ILE A N 1
ATOM 702 C CA . ILE A 1 91 ? -3.166 -22.625 10.031 1 46.28 91 ILE A CA 1
ATOM 703 C C . ILE A 1 91 ? -4.09 -21.438 9.781 1 46.28 91 ILE A C 1
ATOM 705 O O . ILE A 1 91 ? -3.643 -20.281 9.773 1 46.28 91 ILE A O 1
ATOM 709 N N . ALA A 1 92 ? -5.309 -21.609 9.148 1 40.41 92 ALA A N 1
ATOM 710 C CA . ALA A 1 92 ? -6.418 -20.656 9.086 1 40.41 92 ALA A CA 1
ATOM 711 C C . ALA A 1 92 ? -6.328 -19.641 10.211 1 40.41 92 ALA A C 1
ATOM 713 O O . ALA A 1 92 ? -6.172 -20 11.383 1 40.41 92 ALA A O 1
ATOM 714 N N . VAL A 1 93 ? -5.746 -18.562 9.984 1 38.75 93 VAL A N 1
ATOM 715 C CA . VAL A 1 93 ? -5.859 -17.5 10.977 1 38.75 93 VAL A CA 1
ATOM 716 C C . VAL A 1 93 ? -7.246 -17.531 11.609 1 38.75 93 VAL A C 1
ATOM 718 O O . VAL A 1 93 ? -8.258 -17.375 10.922 1 38.75 93 VAL A O 1
ATOM 721 N N . THR A 1 94 ? -7.473 -18.391 12.555 1 32.94 94 THR A N 1
ATOM 722 C CA . THR A 1 94 ? -8.664 -18.391 13.391 1 32.94 94 THR A CA 1
ATOM 723 C C . THR A 1 94 ? -9.109 -16.969 13.727 1 32.94 94 THR A C 1
ATOM 725 O O . THR A 1 94 ? -8.328 -16.188 14.281 1 32.94 94 THR A O 1
ATOM 728 N N . SER A 1 95 ? -9.945 -16.359 12.812 1 33.62 95 SER A N 1
ATOM 729 C CA . SER A 1 95 ? -10.734 -15.188 13.195 1 33.62 95 SER A CA 1
ATOM 730 C C . SER A 1 95 ? -11.023 -15.18 14.688 1 33.62 95 SER A C 1
ATOM 732 O O . SER A 1 95 ? -11.461 -16.188 15.25 1 33.62 95 SER A O 1
ATOM 734 N N . VAL A 1 96 ? -10.445 -14.523 15.469 1 29.19 96 VAL A N 1
ATOM 735 C CA . VAL A 1 96 ? -10.938 -14.219 16.812 1 29.19 96 VAL A CA 1
ATOM 736 C C . VAL A 1 96 ? -12.438 -13.969 16.766 1 29.19 96 VAL A C 1
ATOM 738 O O . VAL A 1 96 ? -12.906 -13.023 16.125 1 29.19 96 VAL A O 1
ATOM 741 N N . GLN A 1 97 ? -13.359 -14.984 16.766 1 27.31 97 GLN A N 1
ATOM 742 C CA . GLN A 1 97 ? -14.773 -14.914 17.141 1 27.31 97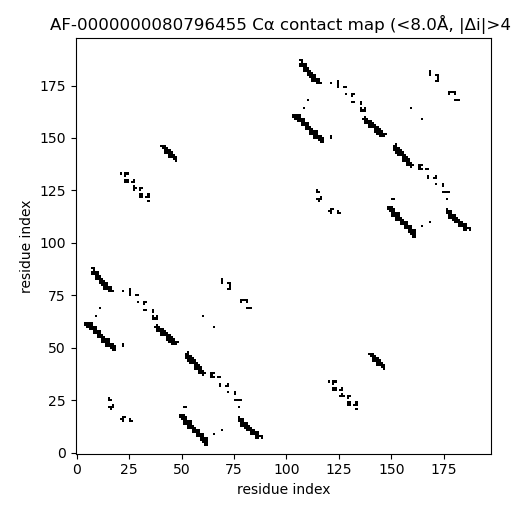 GLN A CA 1
ATOM 743 C C . GLN A 1 97 ? -14.969 -14.008 18.344 1 27.31 97 GLN A C 1
ATOM 745 O O . GLN A 1 97 ? -14.453 -14.289 19.438 1 27.31 97 GLN A O 1
ATOM 750 N N . ARG A 1 98 ? -15.125 -12.75 18.312 1 26.61 98 ARG A N 1
ATOM 751 C CA . ARG A 1 98 ? -15.805 -12.016 19.375 1 26.61 98 ARG A CA 1
ATOM 752 C C . ARG A 1 98 ? -17.172 -12.625 19.672 1 26.61 98 ARG A C 1
ATOM 754 O O . ARG A 1 98 ? -18.016 -12.727 18.781 1 26.61 98 ARG A O 1
ATOM 761 N N . SER A 1 99 ? -17.219 -13.711 20.594 1 20.67 99 SER A N 1
ATOM 762 C CA . SER A 1 99 ? -18.469 -13.852 21.344 1 20.67 99 SER A CA 1
ATOM 763 C C . SER A 1 99 ? -18.875 -12.531 22 1 20.67 99 SER A C 1
ATOM 765 O O . SER A 1 99 ? -18.016 -11.812 22.531 1 20.67 99 SER A O 1
ATOM 767 N N . MET B 1 1 ? -2.314 35.562 17.781 1 37.41 1 MET B N 1
ATOM 768 C CA . MET B 1 1 ? -1.353 34.469 17.984 1 37.41 1 MET B CA 1
ATOM 769 C C . MET B 1 1 ? -1.708 33.25 17.141 1 37.41 1 MET B C 1
ATOM 771 O O . MET B 1 1 ? -2.775 32.656 17.328 1 37.41 1 MET B O 1
ATOM 775 N N . VAL B 1 2 ? -1.407 33.219 15.891 1 44.81 2 VAL B N 1
ATOM 776 C CA . VAL B 1 2 ? -1.76 32.188 14.93 1 44.81 2 VAL B CA 1
ATOM 777 C C . VAL B 1 2 ? -1.358 30.828 15.469 1 44.81 2 VAL B C 1
ATOM 779 O O . VAL B 1 2 ? -0.21 30.625 15.867 1 44.81 2 VAL B O 1
ATOM 782 N N . ALA B 1 3 ? -2.082 30.156 16.125 1 48.94 3 ALA B N 1
ATOM 783 C CA . ALA B 1 3 ? -1.784 28.875 16.734 1 48.94 3 ALA B CA 1
ATOM 784 C C . ALA B 1 3 ? -1.013 27.969 15.773 1 48.94 3 ALA B C 1
ATOM 786 O O . ALA B 1 3 ? -1.424 27.781 14.633 1 48.94 3 ALA B O 1
ATOM 787 N N . MET B 1 4 ? 0.293 28.078 15.672 1 58.19 4 MET B N 1
ATOM 788 C CA . MET B 1 4 ? 1.155 27.219 14.867 1 58.19 4 MET B CA 1
ATOM 789 C C . MET B 1 4 ? 0.598 25.797 14.805 1 58.19 4 MET B C 1
ATOM 791 O O . MET B 1 4 ? 0.343 25.172 15.836 1 58.19 4 MET B O 1
ATOM 795 N N . SER B 1 5 ? -0.248 25.656 13.883 1 70.88 5 SER B N 1
ATOM 796 C CA . SER B 1 5 ? -0.888 24.359 13.734 1 70.88 5 SER B CA 1
ATOM 797 C C . SER B 1 5 ? 0.095 23.234 14.016 1 70.88 5 SER B C 1
ATOM 799 O O . SER B 1 5 ? 1.152 23.141 13.391 1 70.88 5 SER B O 1
ATOM 801 N N . GLU B 1 6 ? 0.105 22.688 15.148 1 86.56 6 GLU B N 1
ATOM 802 C CA . GLU B 1 6 ? 0.963 21.625 15.672 1 86.56 6 GLU B CA 1
ATOM 803 C C . GLU B 1 6 ? 0.83 20.344 14.852 1 86.56 6 GLU B C 1
ATOM 805 O O . GLU B 1 6 ? -0.262 20.016 14.383 1 86.56 6 GLU B O 1
ATOM 810 N N . VAL B 1 7 ? 1.971 19.781 14.461 1 92.94 7 VAL B N 1
ATOM 811 C CA . VAL B 1 7 ? 2.041 18.469 13.828 1 92.94 7 VAL B CA 1
ATOM 812 C C . VAL B 1 7 ? 1.673 17.391 14.836 1 92.94 7 VAL B C 1
ATOM 814 O O . VAL B 1 7 ? 2.193 17.375 15.953 1 92.94 7 VAL B O 1
ATOM 817 N N . GLU B 1 8 ? 0.643 16.672 14.43 1 95.94 8 GLU B N 1
ATOM 818 C CA . GLU B 1 8 ? 0.19 15.539 15.234 1 95.94 8 GLU B CA 1
ATOM 819 C C . GLU B 1 8 ? 0.204 14.25 14.422 1 95.94 8 GLU B C 1
ATOM 821 O O . GLU B 1 8 ? 0.395 14.273 13.203 1 95.94 8 GLU B O 1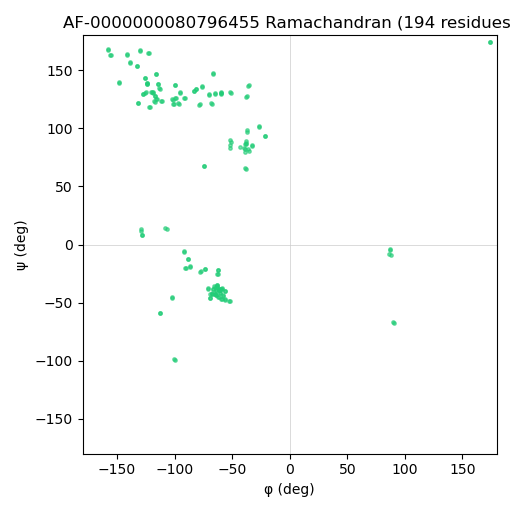
ATOM 826 N N . THR B 1 9 ? 0.116 13.141 15.156 1 97 9 THR B N 1
ATOM 827 C CA . THR B 1 9 ? 0.079 11.836 14.5 1 97 9 THR B CA 1
ATOM 828 C C . THR B 1 9 ? -1.354 11.32 14.406 1 97 9 THR B C 1
ATOM 830 O O . THR B 1 9 ? -2.125 11.438 15.359 1 97 9 THR B O 1
ATOM 833 N N . TYR B 1 10 ? -1.63 10.781 13.242 1 97.94 10 TYR B N 1
ATOM 834 C CA . TYR B 1 10 ? -2.965 10.281 12.945 1 97.94 10 TYR B CA 1
ATOM 835 C C . TYR B 1 10 ? -2.896 8.891 12.328 1 97.94 10 TYR B C 1
ATOM 837 O O . TYR B 1 10 ? -1.879 8.508 11.742 1 97.94 10 TYR B O 1
ATOM 845 N N . VAL B 1 11 ? -3.98 8.148 12.531 1 98.56 11 VAL B N 1
ATOM 846 C CA . VAL B 1 11 ? -4.281 6.984 11.703 1 98.56 11 VAL B CA 1
ATOM 847 C C . VAL B 1 11 ? -5.516 7.266 10.852 1 98.56 11 VAL B C 1
ATOM 849 O O . VAL B 1 11 ? -6.559 7.664 11.367 1 98.56 11 VAL B O 1
ATOM 852 N N . ILE B 1 12 ? -5.348 7.121 9.508 1 98.69 12 ILE B N 1
ATOM 853 C CA . ILE B 1 12 ? -6.477 7.148 8.578 1 98.69 12 ILE B CA 1
ATOM 854 C C . ILE B 1 12 ? -6.828 5.727 8.156 1 98.69 12 ILE B C 1
ATOM 856 O O . ILE B 1 12 ? -5.969 4.988 7.668 1 98.69 12 ILE B O 1
ATOM 860 N N . ARG B 1 13 ? -8.062 5.352 8.344 1 98.69 13 ARG B N 1
ATOM 861 C CA . ARG B 1 13 ? -8.57 4.062 7.883 1 98.69 13 ARG B CA 1
ATOM 862 C C . ARG B 1 13 ? -9.625 4.242 6.801 1 98.69 13 ARG B C 1
ATOM 864 O O . ARG B 1 13 ? -10.484 5.125 6.906 1 98.69 13 ARG B O 1
ATOM 871 N N . PHE B 1 14 ? -9.539 3.416 5.805 1 98.5 14 PHE B N 1
ATOM 872 C CA . PH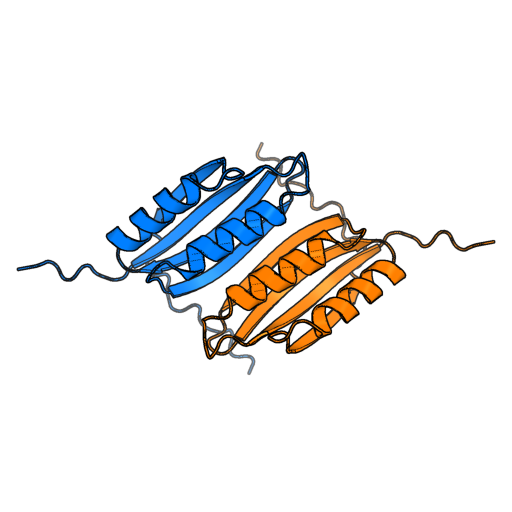E B 1 14 ? -10.555 3.404 4.758 1 98.5 14 PHE B CA 1
ATOM 873 C C . PHE B 1 14 ? -10.602 2.047 4.062 1 98.5 14 PHE B C 1
ATOM 875 O O . PHE B 1 14 ? -9.703 1.225 4.238 1 98.5 14 PHE B O 1
ATOM 882 N N . SER B 1 15 ? -11.664 1.844 3.393 1 97.81 15 SER B N 1
ATOM 883 C CA . SER B 1 15 ? -11.828 0.623 2.609 1 97.81 15 SER B CA 1
ATOM 884 C C . SER B 1 15 ? -11.922 0.93 1.119 1 97.81 15 SER B C 1
ATOM 886 O O . SER B 1 15 ? -12.414 1.991 0.729 1 97.81 15 SER B O 1
ATOM 888 N N . ILE B 1 16 ? -11.391 0.009 0.363 1 97.56 16 ILE B N 1
ATOM 889 C CA . ILE B 1 16 ? -11.453 0.098 -1.093 1 97.56 16 ILE B CA 1
ATOM 890 C C . ILE B 1 16 ? -12.289 -1.052 -1.646 1 97.56 16 ILE B C 1
ATOM 892 O O . ILE B 1 16 ? -12.023 -2.221 -1.356 1 97.56 16 ILE B O 1
ATOM 896 N N . TYR B 1 17 ? -13.266 -0.729 -2.391 1 96 17 TYR B N 1
ATOM 897 C CA . TYR B 1 17 ? -14.078 -1.756 -3.029 1 96 17 TYR B CA 1
ATOM 898 C C . TYR B 1 17 ? -13.234 -2.633 -3.943 1 96 17 TYR B C 1
ATOM 900 O O . TYR B 1 17 ? -12.461 -2.125 -4.758 1 96 17 TYR B O 1
ATOM 908 N N . ALA B 1 18 ? -13.328 -3.9 -3.803 1 93.19 18 ALA B N 1
ATOM 909 C CA . ALA B 1 18 ? -12.414 -4.812 -4.484 1 93.19 18 ALA B CA 1
ATOM 910 C C . ALA B 1 18 ? -13.172 -5.887 -5.254 1 93.19 18 ALA B C 1
ATOM 912 O O . ALA B 1 18 ? -12.57 -6.801 -5.816 1 93.19 18 ALA B O 1
ATOM 913 N N . ALA B 1 19 ? -14.43 -5.816 -5.375 1 82.69 19 ALA B N 1
ATOM 914 C CA . ALA B 1 19 ? -15.234 -6.91 -5.914 1 82.69 19 ALA B CA 1
ATOM 915 C C . ALA B 1 19 ? -15.055 -7.039 -7.422 1 82.69 19 ALA B C 1
ATOM 917 O O . ALA B 1 19 ? -15.227 -8.117 -7.984 1 82.69 19 ALA B O 1
ATOM 918 N N . VAL B 1 20 ? -14.617 -6.027 -8.078 1 78.12 20 VAL B N 1
ATOM 919 C CA . VAL B 1 20 ? -14.586 -6.047 -9.531 1 78.12 20 VAL B CA 1
ATOM 920 C C . VAL B 1 20 ? -13.164 -6.309 -10.023 1 78.12 20 VAL B C 1
ATOM 922 O O . VAL B 1 20 ? -12.938 -7.195 -10.852 1 78.12 20 VAL B O 1
ATOM 925 N N . ASP B 1 21 ? -12.188 -5.66 -9.484 1 80.88 21 ASP B N 1
ATOM 926 C CA . ASP B 1 21 ? -10.852 -5.727 -10.078 1 80.88 21 ASP B CA 1
ATOM 927 C C . ASP B 1 21 ? -9.805 -6.09 -9.031 1 80.88 21 ASP B C 1
ATOM 929 O O . ASP B 1 21 ? -8.609 -5.887 -9.242 1 80.88 21 ASP B O 1
ATOM 933 N N . GLY B 1 22 ? -10.227 -6.504 -7.887 1 91.06 22 GLY B N 1
ATOM 934 C CA . GLY B 1 22 ? -9.312 -6.898 -6.828 1 91.06 22 GLY B CA 1
ATOM 935 C C . GLY B 1 22 ? -8.883 -5.742 -5.945 1 91.06 22 GLY B C 1
ATOM 936 O O . GLY B 1 22 ? -8.203 -5.941 -4.934 1 91.06 22 GLY B O 1
ATOM 937 N N . GLY B 1 23 ? -9.234 -4.484 -6.348 1 94.81 23 GLY B N 1
ATOM 938 C CA . GLY B 1 23 ? -9.078 -3.328 -5.484 1 94.81 23 GLY B CA 1
ATOM 939 C C . GLY B 1 23 ? -7.703 -2.693 -5.57 1 94.81 23 GLY B C 1
ATOM 940 O O . GLY B 1 23 ? -7.461 -1.643 -4.977 1 94.81 23 GLY B O 1
ATOM 941 N N . LEU B 1 24 ? -6.797 -3.32 -6.344 1 96.69 24 LEU B N 1
ATOM 942 C CA . LEU B 1 24 ? -5.418 -2.844 -6.348 1 96.69 24 LEU B CA 1
ATOM 943 C C . LEU B 1 24 ? -5.281 -1.576 -7.184 1 96.69 24 LEU B C 1
ATOM 945 O O . LEU B 1 24 ? -4.445 -0.72 -6.887 1 96.69 24 LEU B O 1
ATOM 949 N N . ASP B 1 25 ? -6.188 -1.328 -8.125 1 94.75 25 ASP B N 1
ATOM 950 C CA . ASP B 1 25 ? -6.203 -0.059 -8.844 1 94.75 25 ASP B CA 1
ATOM 951 C C . ASP B 1 25 ? -6.633 1.086 -7.93 1 94.75 25 ASP B C 1
ATOM 953 O O . ASP B 1 25 ? -6.027 2.16 -7.945 1 94.75 25 ASP B O 1
ATOM 957 N N . GLY B 1 26 ? -7.688 0.808 -7.199 1 96.44 26 GLY B N 1
ATOM 958 C CA . GLY B 1 26 ? -8.125 1.796 -6.223 1 96.44 26 GLY B CA 1
ATOM 959 C C . GLY B 1 26 ? -7.062 2.113 -5.184 1 96.44 26 GLY B C 1
ATOM 960 O O . GLY B 1 26 ? -6.906 3.268 -4.781 1 96.44 26 GLY B O 1
ATOM 961 N N . LEU B 1 27 ? -6.34 1.111 -4.773 1 97.81 27 LEU B N 1
ATOM 962 C CA . LEU B 1 27 ? -5.25 1.319 -3.828 1 97.81 27 LEU B CA 1
ATOM 963 C C . LEU B 1 27 ? -4.18 2.225 -4.426 1 97.81 27 LEU B C 1
ATOM 965 O O . LEU B 1 27 ? -3.707 3.152 -3.764 1 97.81 27 LEU B O 1
ATOM 969 N N . ALA B 1 28 ? -3.818 1.958 -5.691 1 97.19 28 ALA B N 1
ATOM 970 C CA . ALA B 1 28 ? -2.828 2.799 -6.359 1 97.19 28 ALA B CA 1
ATOM 971 C C . ALA B 1 28 ? -3.312 4.242 -6.461 1 97.19 28 ALA B C 1
ATOM 973 O O . ALA B 1 28 ? -2.541 5.18 -6.242 1 97.19 28 ALA B O 1
ATOM 974 N N . ARG B 1 29 ? -4.535 4.445 -6.727 1 97.38 29 ARG B N 1
ATOM 975 C CA . ARG B 1 29 ? -5.109 5.789 -6.809 1 97.38 29 ARG B CA 1
ATOM 976 C C . ARG B 1 29 ? -5.07 6.484 -5.453 1 97.38 29 ARG B C 1
ATOM 978 O O . ARG B 1 29 ? -4.754 7.672 -5.367 1 97.38 29 ARG B O 1
ATOM 985 N N . ALA B 1 30 ? -5.402 5.734 -4.453 1 98.12 30 ALA B N 1
ATOM 986 C CA . ALA B 1 30 ? -5.352 6.301 -3.109 1 98.12 30 ALA B CA 1
ATOM 987 C C . ALA B 1 30 ? -3.932 6.742 -2.756 1 98.12 30 ALA B C 1
A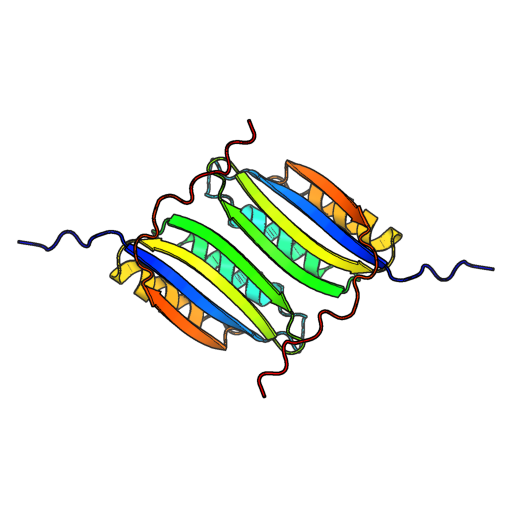TOM 989 O O . ALA B 1 30 ? -3.734 7.812 -2.176 1 98.12 30 ALA B O 1
ATOM 990 N N . ILE B 1 31 ? -2.99 5.941 -3.113 1 98.12 31 ILE B N 1
ATOM 991 C CA . ILE B 1 31 ? -1.593 6.246 -2.824 1 98.12 31 ILE B CA 1
ATOM 992 C C . ILE B 1 31 ? -1.175 7.516 -3.562 1 98.12 31 ILE B C 1
ATOM 994 O O . ILE B 1 31 ? -0.431 8.336 -3.023 1 98.12 31 ILE B O 1
ATOM 998 N N . HIS B 1 32 ? -1.658 7.754 -4.688 1 97.12 32 HIS B N 1
ATOM 999 C CA . HIS B 1 32 ? -1.371 8.969 -5.441 1 97.12 32 HIS B CA 1
ATOM 1000 C C . HIS B 1 32 ? -1.924 10.203 -4.73 1 97.12 32 HIS B C 1
ATOM 1002 O O . HIS B 1 32 ? -1.318 11.273 -4.777 1 97.12 32 HIS B O 1
ATOM 1008 N N . VAL B 1 33 ? -3.008 10.008 -4.141 1 97.88 33 VAL B N 1
ATOM 1009 C CA . VAL B 1 33 ? -3.592 11.109 -3.379 1 97.88 33 VAL B CA 1
ATOM 1010 C C . VAL B 1 33 ? -2.734 11.398 -2.15 1 97.88 33 VAL B C 1
ATOM 1012 O O . VAL B 1 33 ? -2.463 12.562 -1.835 1 97.88 33 VAL B O 1
ATOM 1015 N N . VAL B 1 34 ? -2.299 10.367 -1.512 1 98.25 34 VAL B N 1
ATOM 1016 C CA . VAL B 1 34 ? -1.501 10.508 -0.298 1 98.25 34 VAL B CA 1
ATOM 1017 C C . VAL B 1 34 ? -0.203 11.25 -0.614 1 98.25 34 VAL B C 1
ATOM 1019 O O . VAL B 1 34 ? 0.227 12.117 0.151 1 98.25 34 VAL B O 1
ATOM 1022 N N . ARG B 1 35 ? 0.369 11 -1.686 1 96.19 35 ARG B N 1
ATOM 1023 C CA . ARG B 1 35 ? 1.661 11.562 -2.059 1 96.19 35 ARG B CA 1
ATOM 1024 C C . ARG B 1 35 ? 1.58 13.078 -2.178 1 96.19 35 ARG B C 1
ATOM 1026 O O . ARG B 1 35 ? 2.59 13.773 -2.037 1 96.19 35 ARG B O 1
ATOM 1033 N N . LYS B 1 36 ? 0.438 13.578 -2.441 1 96.12 36 LYS B N 1
ATOM 1034 C CA . LYS B 1 36 ? 0.261 15 -2.707 1 96.12 36 LYS B CA 1
ATOM 1035 C C . LYS B 1 36 ? 0.065 15.781 -1.412 1 96.12 36 LYS B C 1
ATOM 1037 O O . LYS B 1 36 ? 0.137 17.016 -1.406 1 96.12 36 LYS B O 1
ATOM 1042 N N . ALA B 1 37 ? -0.298 15.047 -0.381 1 96.81 37 ALA B N 1
ATOM 1043 C CA . ALA B 1 37 ? -0.585 15.711 0.889 1 96.81 37 ALA B CA 1
ATOM 1044 C C . ALA B 1 37 ? 0.702 16.125 1.592 1 96.81 37 ALA B C 1
ATOM 1046 O O . ALA B 1 37 ? 1.682 15.383 1.607 1 96.81 37 ALA B O 1
ATOM 1047 N N . PRO B 1 38 ? 0.726 17.359 2.129 1 95.88 38 PRO B N 1
ATOM 1048 C CA . PRO B 1 38 ? 1.887 17.781 2.916 1 95.88 38 PRO B CA 1
ATOM 1049 C C . PRO B 1 38 ? 1.935 17.141 4.297 1 95.88 38 PRO B C 1
ATOM 1051 O O . PRO B 1 38 ? 1.817 17.828 5.312 1 95.88 38 PRO B O 1
ATOM 1054 N N . ILE B 1 39 ? 2.154 15.852 4.348 1 96.56 39 ILE B N 1
ATOM 1055 C CA . ILE B 1 39 ? 2.197 15.031 5.555 1 96.56 39 ILE B CA 1
ATOM 1056 C C . ILE B 1 39 ? 3.465 14.18 5.555 1 96.56 39 ILE B C 1
ATOM 1058 O O . ILE B 1 39 ? 4.176 14.109 4.547 1 96.56 39 ILE B O 1
ATOM 1062 N N . THR B 1 40 ? 3.75 13.617 6.672 1 95.44 40 THR B N 1
ATOM 1063 C CA . THR B 1 40 ? 4.785 12.594 6.793 1 95.44 40 THR B CA 1
ATOM 1064 C C . THR B 1 40 ? 4.168 11.203 6.844 1 95.44 40 THR B C 1
ATOM 1066 O O . THR B 1 40 ? 3.35 10.906 7.719 1 95.44 40 THR B O 1
ATOM 1069 N N . PHE B 1 41 ? 4.562 10.445 5.926 1 97.06 41 PHE B N 1
ATOM 1070 C CA . PHE B 1 41 ? 4.148 9.047 5.871 1 97.06 41 PHE B CA 1
ATOM 1071 C C . PHE B 1 41 ? 5 8.195 6.809 1 97.06 41 PHE B C 1
ATOM 1073 O O . PHE B 1 41 ? 6.23 8.297 6.801 1 97.06 41 PHE B O 1
ATOM 1080 N N . HIS B 1 42 ? 4.262 7.332 7.582 1 97 42 HIS B N 1
ATOM 1081 C CA . HIS B 1 42 ? 5.008 6.445 8.469 1 97 42 HIS B CA 1
ATOM 1082 C C . HIS B 1 42 ? 4.879 4.992 8.023 1 97 42 HIS B C 1
ATOM 1084 O O . HIS B 1 42 ? 5.887 4.309 7.82 1 97 42 HIS B O 1
ATOM 1090 N N . ASP B 1 43 ? 3.658 4.539 7.984 1 98.06 43 ASP B N 1
ATOM 1091 C CA . ASP B 1 43 ? 3.434 3.164 7.547 1 98.06 43 ASP B CA 1
ATOM 1092 C C . ASP B 1 43 ? 2.006 2.975 7.043 1 98.06 43 ASP B C 1
ATOM 1094 O O . ASP B 1 43 ? 1.158 3.854 7.219 1 98.06 43 ASP B O 1
ATOM 1098 N N . MET B 1 44 ? 1.793 1.854 6.41 1 98.62 44 MET B N 1
ATOM 1099 C CA . MET B 1 44 ? 0.501 1.48 5.84 1 98.62 44 MET B CA 1
ATOM 1100 C C . MET B 1 44 ? 0.306 -0.032 5.879 1 98.62 44 MET B C 1
ATOM 1102 O O . MET B 1 44 ? 1.248 -0.789 5.641 1 98.62 44 MET B O 1
ATOM 1106 N N . ALA B 1 45 ? -0.877 -0.394 6.203 1 98.75 45 ALA B N 1
ATOM 1107 C CA . ALA B 1 45 ? -1.282 -1.794 6.105 1 98.75 45 ALA B CA 1
ATOM 1108 C C . ALA B 1 45 ? -2.516 -1.949 5.223 1 98.75 45 ALA B C 1
ATOM 1110 O O . ALA B 1 45 ? -3.436 -1.131 5.281 1 98.75 45 ALA B O 1
ATOM 1111 N N . VAL B 1 46 ? -2.48 -2.994 4.422 1 98.69 46 VAL B N 1
ATOM 1112 C CA . VAL B 1 46 ? -3.609 -3.354 3.57 1 98.69 46 VAL B CA 1
ATOM 1113 C C . VAL B 1 46 ? -3.984 -4.816 3.797 1 98.69 46 VAL B C 1
ATOM 1115 O O . VAL B 1 46 ? -3.123 -5.699 3.754 1 98.69 46 VAL B O 1
ATOM 1118 N N . ILE B 1 47 ? -5.242 -5.035 4.039 1 98.19 47 ILE B N 1
ATOM 1119 C CA . ILE B 1 47 ? -5.727 -6.398 4.23 1 98.19 47 ILE B CA 1
ATOM 1120 C C . ILE B 1 47 ? -6.867 -6.68 3.258 1 98.19 47 ILE B C 1
ATOM 1122 O O . ILE B 1 47 ? -7.809 -5.891 3.148 1 98.19 47 ILE B O 1
ATOM 1126 N N . ASP B 1 48 ? -6.719 -7.816 2.607 1 97.12 48 ASP B N 1
ATOM 1127 C CA . ASP B 1 48 ? -7.812 -8.258 1.743 1 97.12 48 ASP B CA 1
ATOM 1128 C C . ASP B 1 48 ? -8.938 -8.883 2.561 1 97.12 48 ASP B C 1
ATOM 1130 O O . ASP B 1 48 ? -8.742 -9.906 3.213 1 97.12 48 ASP B O 1
ATOM 1134 N N . SER B 1 49 ? -10.07 -8.32 2.467 1 94.12 49 SER B N 1
ATOM 1135 C CA . SER B 1 49 ? -11.234 -8.859 3.17 1 94.12 49 SER B CA 1
ATOM 1136 C C . SER B 1 49 ? -12.203 -9.531 2.205 1 94.12 49 SER B C 1
ATOM 1138 O O . SER B 1 49 ? -13.359 -9.781 2.551 1 94.12 49 SER B O 1
ATOM 1140 N N . GLY B 1 50 ? -11.766 -9.781 0.999 1 91.25 50 GLY B N 1
ATOM 1141 C CA . GLY B 1 50 ? -12.625 -10.375 -0.015 1 91.25 50 GLY B CA 1
ATOM 1142 C C . GLY B 1 50 ? -13.367 -9.344 -0.846 1 91.25 50 GLY B C 1
ATOM 1143 O O . GLY B 1 50 ? -12.961 -9.031 -1.969 1 91.25 50 GLY B O 1
ATOM 1144 N N . LYS B 1 51 ? -14.266 -8.648 -0.21 1 93.31 51 LYS B N 1
ATOM 1145 C CA . LYS B 1 51 ? -15.062 -7.66 -0.929 1 93.31 51 LYS B CA 1
ATOM 1146 C C . LYS B 1 51 ? -14.398 -6.285 -0.904 1 93.31 51 LYS B C 1
ATOM 1148 O O . LYS B 1 51 ? -14.758 -5.402 -1.688 1 93.31 51 LYS B O 1
ATOM 1153 N N . THR B 1 52 ? -13.508 -6.133 0.079 1 96.94 52 THR B N 1
ATOM 1154 C CA . THR B 1 52 ? -12.812 -4.859 0.21 1 96.94 52 THR B CA 1
ATOM 1155 C C . THR B 1 52 ? -11.336 -5.078 0.535 1 96.94 52 THR B C 1
ATOM 1157 O O . THR B 1 52 ? -10.945 -6.168 0.95 1 96.94 52 THR B O 1
ATOM 1160 N N . LYS B 1 53 ? -10.602 -4.066 0.193 1 97.69 53 LYS B N 1
ATOM 1161 C CA . LYS B 1 53 ? -9.289 -3.887 0.809 1 97.69 53 LYS B CA 1
ATOM 1162 C C . LYS B 1 53 ? -9.359 -2.91 1.979 1 97.69 53 LYS B C 1
ATOM 1164 O O . LYS B 1 53 ? -9.742 -1.751 1.806 1 97.69 53 LYS B O 1
ATOM 1169 N N . GLU B 1 54 ? -8.961 -3.416 3.098 1 98.31 54 GLU B N 1
ATOM 1170 C CA . GLU B 1 54 ? -8.922 -2.549 4.27 1 98.31 54 GLU B CA 1
ATOM 1171 C C . GLU B 1 54 ? -7.555 -1.895 4.426 1 98.31 54 GLU B C 1
ATOM 1173 O O . GLU B 1 54 ? -6.535 -2.584 4.496 1 98.31 54 GLU B O 1
ATOM 1178 N N . VAL B 1 55 ? -7.57 -0.539 4.527 1 98.81 55 VAL B N 1
ATOM 1179 C CA . VAL B 1 55 ? -6.312 0.2 4.566 1 98.81 55 VAL B CA 1
ATOM 1180 C C . VAL B 1 55 ? -6.199 0.962 5.887 1 98.81 55 VAL B C 1
ATOM 1182 O O . VAL B 1 55 ? -7.156 1.608 6.32 1 98.81 55 VAL B O 1
ATOM 1185 N N . SER B 1 56 ? -5.078 0.844 6.543 1 98.75 56 SER B N 1
ATOM 1186 C CA . SER B 1 56 ? -4.688 1.679 7.676 1 98.75 56 SER B CA 1
ATOM 1187 C C . SER B 1 56 ? -3.42 2.469 7.367 1 98.75 56 SER B C 1
ATOM 1189 O O . SER B 1 56 ? -2.389 1.89 7.02 1 98.75 56 SER B O 1
ATOM 1191 N N . LEU B 1 57 ? -3.488 3.756 7.488 1 98.62 57 LEU B N 1
ATOM 1192 C CA . LEU B 1 57 ? -2.406 4.676 7.156 1 98.62 57 LEU B CA 1
ATOM 1193 C C . LEU B 1 57 ? -2.025 5.523 8.367 1 98.62 57 LEU B C 1
ATOM 1195 O O . LEU B 1 57 ? -2.854 6.273 8.891 1 98.62 57 LEU B O 1
ATOM 1199 N N . ARG B 1 58 ? -0.754 5.363 8.789 1 98.31 58 ARG B N 1
ATOM 1200 C CA . ARG B 1 58 ? -0.251 6.211 9.867 1 98.31 58 ARG B CA 1
ATOM 1201 C C . ARG B 1 58 ? 0.573 7.371 9.312 1 98.31 58 ARG B C 1
ATOM 1203 O O . ARG B 1 58 ? 1.515 7.156 8.539 1 98.31 58 ARG B O 1
ATOM 1210 N N . ILE B 1 59 ? 0.16 8.562 9.727 1 97.81 59 ILE B N 1
ATOM 1211 C CA . ILE B 1 59 ? 0.776 9.766 9.172 1 97.81 59 ILE B CA 1
ATOM 1212 C C . ILE B 1 59 ? 0.95 10.805 10.273 1 97.81 59 ILE B C 1
ATOM 1214 O O . ILE B 1 59 ? 0.324 10.711 11.336 1 97.81 59 ILE B O 1
ATOM 1218 N N . SER B 1 60 ? 1.79 11.781 9.977 1 97 60 SER B N 1
ATOM 1219 C CA . SER B 1 60 ? 1.876 12.992 10.781 1 97 60 SER B CA 1
ATOM 1220 C C . SER B 1 60 ? 1.69 14.234 9.914 1 97 60 SER B C 1
ATOM 1222 O O . SER B 1 60 ? 2.092 14.258 8.75 1 97 60 SER B O 1
ATOM 1224 N N . GLY B 1 61 ? 1.05 15.18 10.445 1 97 61 GLY B N 1
ATOM 1225 C CA . GLY B 1 61 ? 0.816 16.438 9.758 1 97 61 GLY B CA 1
ATOM 1226 C C . GLY B 1 61 ? -0.098 17.375 10.523 1 97 61 GLY B C 1
ATOM 1227 O O . GLY B 1 61 ? -0.574 17.047 11.609 1 97 61 GLY B O 1
ATOM 1228 N N . LYS B 1 62 ? -0.224 18.5 10.016 1 97.19 62 LYS B N 1
ATOM 1229 C CA . LYS B 1 62 ? -1.195 19.422 10.586 1 97.19 62 LYS B CA 1
ATOM 1230 C C . LYS B 1 62 ? -2.621 18.922 10.383 1 97.19 62 LYS B C 1
ATOM 1232 O O . LYS B 1 62 ? -2.922 18.266 9.383 1 97.19 62 LYS B O 1
ATOM 1237 N N . LYS B 1 63 ? -3.4 19.25 11.32 1 96.38 63 LYS B N 1
ATOM 1238 C CA . LYS B 1 63 ? -4.789 18.797 11.297 1 96.38 63 LYS B CA 1
ATOM 1239 C C . LYS B 1 63 ? -5.457 19.156 9.969 1 96.38 63 LYS B C 1
ATOM 1241 O O . LYS B 1 63 ? -6.129 18.312 9.367 1 96.38 63 LYS B O 1
ATOM 1246 N N . LYS B 1 64 ? -5.297 20.375 9.57 1 97.19 64 LYS B N 1
ATOM 1247 C CA . LYS B 1 64 ? -5.941 20.828 8.336 1 97.19 64 LYS B CA 1
ATOM 1248 C C . LYS B 1 64 ? -5.5 20 7.141 1 97.19 64 LYS B C 1
ATOM 1250 O O . LYS B 1 64 ? -6.293 19.734 6.238 1 97.19 64 LYS B O 1
ATOM 1255 N N . ASP B 1 65 ? -4.289 19.625 7.09 1 98 65 ASP B N 1
ATOM 1256 C CA . ASP B 1 65 ? -3.74 18.828 5.992 1 98 65 ASP B CA 1
ATOM 1257 C C . ASP B 1 65 ? -4.27 17.391 6.031 1 98 65 ASP B C 1
ATOM 1259 O O . ASP B 1 65 ? -4.535 16.797 4.988 1 98 65 ASP B O 1
ATOM 1263 N N . VAL B 1 66 ? -4.391 16.906 7.207 1 98.25 66 VAL B N 1
ATOM 1264 C CA . VAL B 1 66 ? -4.922 15.555 7.387 1 98.25 66 VAL B CA 1
ATOM 1265 C C . VAL B 1 66 ? -6.395 15.523 6.98 1 98.25 66 VAL B C 1
ATOM 1267 O O . VAL B 1 66 ? -6.844 14.586 6.32 1 98.25 66 VAL B O 1
ATOM 1270 N N . GLU B 1 67 ? -7.059 16.531 7.383 1 97.81 67 GLU B N 1
ATOM 1271 C CA . GLU B 1 67 ? -8.461 16.641 7 1 97.81 67 GLU B CA 1
ATOM 1272 C C . GLU B 1 67 ? -8.617 16.781 5.488 1 97.81 67 GLU B C 1
ATOM 1274 O O . GLU B 1 67 ? -9.508 16.172 4.891 1 97.81 67 GLU B O 1
ATOM 1279 N N . TRP B 1 68 ? -7.789 17.594 4.957 1 98.44 68 TRP B N 1
ATOM 1280 C CA . TRP B 1 68 ? -7.773 17.734 3.506 1 98.44 68 TRP B CA 1
ATOM 1281 C C . TRP B 1 68 ? -7.543 16.391 2.832 1 98.44 68 TRP B C 1
ATOM 1283 O O . TRP B 1 68 ? -8.258 16.031 1.896 1 98.44 68 TRP B O 1
ATOM 1293 N N . LEU B 1 69 ? -6.559 15.633 3.299 1 98.56 69 LEU B N 1
ATOM 1294 C CA . LEU B 1 69 ? -6.238 14.32 2.748 1 98.56 69 LEU B CA 1
ATOM 1295 C C . LEU B 1 69 ? -7.43 13.383 2.854 1 98.56 69 LEU B C 1
ATOM 1297 O O . LEU B 1 69 ? -7.777 12.695 1.887 1 98.56 69 LEU B O 1
ATOM 1301 N N . ALA B 1 70 ? -8.039 13.344 3.98 1 98.62 70 ALA B N 1
ATOM 1302 C CA . ALA B 1 70 ? -9.195 12.477 4.184 1 98.62 70 ALA B CA 1
ATOM 1303 C C . ALA B 1 70 ? -10.305 12.805 3.189 1 98.62 70 ALA B C 1
ATOM 1305 O O . ALA B 1 70 ? -10.898 11.898 2.594 1 98.62 70 ALA B O 1
ATOM 1306 N N . LYS B 1 71 ? -10.555 14.047 2.998 1 98.25 71 LYS B N 1
ATOM 1307 C CA . LYS B 1 71 ? -11.586 14.477 2.059 1 98.25 71 LYS B CA 1
ATOM 1308 C C . LYS B 1 71 ? -11.234 14.07 0.631 1 98.25 71 LYS B C 1
ATOM 1310 O O . LYS B 1 71 ? -12.102 13.664 -0.139 1 98.25 71 LYS B O 1
ATOM 1315 N N . LYS B 1 72 ? -9.984 14.18 0.282 1 98.56 72 LYS B N 1
ATOM 1316 C CA . LYS B 1 72 ? -9.539 13.797 -1.056 1 98.56 72 LYS B CA 1
ATOM 1317 C C . LYS B 1 72 ? -9.664 12.297 -1.266 1 98.56 72 LYS B C 1
ATOM 1319 O O . LYS B 1 72 ? -10.016 11.844 -2.357 1 98.56 72 LYS B O 1
ATOM 1324 N N . LEU B 1 73 ? -9.359 11.562 -0.236 1 98.56 73 LEU B N 1
ATOM 1325 C CA . LEU B 1 73 ? -9.484 10.117 -0.316 1 98.56 73 LEU B CA 1
ATOM 1326 C C . LEU B 1 73 ? -10.93 9.703 -0.544 1 98.56 73 LEU B C 1
ATOM 1328 O O . LEU B 1 73 ? -11.203 8.758 -1.284 1 98.56 73 LEU B O 1
ATOM 1332 N N . GLU B 1 74 ? -11.828 10.414 0.045 1 97.62 74 GLU B N 1
ATOM 1333 C CA . GLU B 1 74 ? -13.25 10.141 -0.112 1 97.62 74 GLU B CA 1
ATOM 1334 C C . GLU B 1 74 ? -13.688 10.305 -1.565 1 97.62 74 GLU B C 1
ATOM 1336 O O . GLU B 1 74 ? -14.719 9.758 -1.973 1 97.62 74 GLU B O 1
ATOM 1341 N N . LYS B 1 75 ? -12.969 11.016 -2.273 1 97.38 75 LYS B N 1
ATOM 1342 C CA . LYS B 1 75 ? -13.344 11.305 -3.654 1 97.38 75 LYS B CA 1
ATOM 1343 C C . LYS B 1 75 ? -12.805 10.242 -4.605 1 97.38 75 LYS B C 1
ATOM 1345 O O . LYS B 1 75 ? -13.148 10.227 -5.789 1 97.38 75 LYS B O 1
ATOM 1350 N N . VAL B 1 76 ? -11.93 9.43 -4.109 1 96.44 76 VAL B N 1
ATOM 1351 C CA . VAL B 1 76 ? -11.484 8.297 -4.914 1 96.44 76 VAL B CA 1
ATOM 1352 C C . VAL B 1 76 ? -12.648 7.34 -5.156 1 96.44 76 VAL B C 1
ATOM 1354 O O . VAL B 1 76 ? -13.305 6.906 -4.207 1 96.44 76 VAL B O 1
ATOM 1357 N N . VAL B 1 77 ? -12.914 6.938 -6.355 1 93.25 77 VAL B N 1
ATOM 1358 C CA . VAL B 1 77 ? -14.117 6.25 -6.82 1 93.25 77 VAL B CA 1
ATOM 1359 C C . VAL B 1 77 ? -14.328 4.973 -6.012 1 93.25 77 VAL B C 1
ATOM 1361 O O . VAL B 1 77 ? -15.453 4.641 -5.641 1 93.25 77 VAL B O 1
ATOM 1364 N N . GLU B 1 78 ? -13.344 4.223 -5.672 1 94.38 78 GLU B N 1
ATOM 1365 C CA . GLU B 1 78 ? -13.461 2.906 -5.051 1 94.38 78 GLU B CA 1
ATOM 1366 C C . GLU B 1 78 ? -13.438 3.01 -3.529 1 94.38 78 GLU B C 1
ATOM 1368 O O . GLU B 1 78 ? -13.664 2.02 -2.83 1 94.38 78 GLU B O 1
ATOM 1373 N N . VAL B 1 79 ? -13.188 4.242 -3.047 1 96.62 79 VAL B N 1
ATOM 1374 C CA . VAL B 1 79 ? -13.031 4.395 -1.604 1 96.62 79 VAL B CA 1
ATOM 1375 C C . VAL B 1 79 ? -14.406 4.523 -0.95 1 96.62 79 VAL B C 1
ATOM 1377 O O . VAL B 1 79 ? -15.25 5.301 -1.405 1 96.62 79 VAL B O 1
ATOM 1380 N N . LEU B 1 80 ? -14.609 3.822 0.03 1 93.75 80 LEU B N 1
ATOM 1381 C CA . LEU B 1 80 ? -15.875 3.842 0.764 1 93.75 80 LEU B CA 1
ATOM 1382 C C . LEU B 1 80 ? -15.75 4.691 2.023 1 93.75 80 LEU B C 1
ATOM 1384 O O . LEU B 1 80 ? -16.031 5.895 1.996 1 93.75 80 LEU B O 1
ATOM 1388 N N . GLU B 1 81 ? -15.547 4.289 3.137 1 92.12 81 GLU B N 1
ATOM 1389 C CA . GLU B 1 81 ? -15.523 4.992 4.414 1 92.12 81 GLU B CA 1
ATOM 1390 C C . GLU B 1 81 ? -14.109 5.387 4.809 1 92.12 81 GLU B C 1
ATOM 1392 O O . GLU B 1 81 ? -13.188 4.57 4.727 1 92.12 81 GLU B O 1
ATOM 1397 N N . VAL B 1 82 ? -14.062 6.695 5.16 1 98.38 82 VAL B N 1
ATOM 1398 C CA . VAL B 1 82 ? -12.781 7.18 5.664 1 98.38 82 VAL B CA 1
ATOM 1399 C C . VAL B 1 82 ? -12.938 7.633 7.113 1 98.38 82 VAL B C 1
ATOM 1401 O O . VAL B 1 82 ? -13.828 8.43 7.43 1 98.38 82 VAL B O 1
ATOM 1404 N N . LYS B 1 83 ? -12.117 7.152 7.941 1 98.56 83 LYS B N 1
ATOM 1405 C CA . LYS B 1 83 ? -12.078 7.523 9.352 1 98.56 83 LYS B CA 1
ATOM 1406 C C . LYS B 1 83 ? -10.695 8.031 9.75 1 98.56 83 LYS B C 1
ATOM 1408 O O . LYS B 1 83 ? -9.68 7.449 9.352 1 98.56 83 LYS B O 1
ATOM 1413 N N . VAL B 1 84 ? -10.727 9.055 10.516 1 98.5 84 VAL B N 1
ATOM 1414 C CA . VAL B 1 84 ? -9.477 9.656 10.992 1 98.5 84 VAL B CA 1
ATOM 1415 C C . VAL B 1 84 ? -9.438 9.617 12.516 1 98.5 84 VAL B C 1
ATOM 1417 O O . VAL B 1 84 ? -10.406 10 13.18 1 98.5 84 VAL B O 1
ATOM 1420 N N . GLN B 1 85 ? -8.305 9.148 13 1 98.12 85 GLN B N 1
ATOM 1421 C CA . GLN B 1 85 ? -8.109 9.125 14.445 1 98.12 85 GLN B CA 1
ATOM 1422 C C . GLN B 1 85 ? -6.754 9.711 14.836 1 98.12 85 GLN B C 1
ATOM 1424 O O . GLN B 1 85 ? -5.719 9.242 14.359 1 98.12 85 GLN B O 1
ATOM 1429 N N . LYS B 1 86 ? -6.812 10.711 15.633 1 96.56 86 LYS B N 1
ATOM 1430 C CA . LYS B 1 86 ? -5.574 11.203 16.219 1 96.56 86 LYS B CA 1
ATOM 1431 C C . LYS B 1 86 ? -5.02 10.211 17.234 1 96.56 86 LYS B C 1
ATOM 1433 O O . LYS B 1 86 ? -5.77 9.656 18.047 1 96.56 86 LYS B O 1
ATOM 1438 N N . ILE B 1 87 ? -3.752 9.867 17.125 1 93.75 87 ILE B N 1
ATOM 1439 C CA . ILE B 1 87 ? -3.193 8.953 18.109 1 93.75 87 ILE B CA 1
ATOM 1440 C C . ILE B 1 87 ? -2.141 9.672 18.953 1 93.75 87 ILE B C 1
ATOM 1442 O O . ILE B 1 87 ? -1.472 10.586 18.469 1 93.75 87 ILE B O 1
ATOM 1446 N N . PRO B 1 88 ? -2.256 9.438 20.281 1 82.44 88 PRO B N 1
ATOM 1447 C CA . PRO B 1 88 ? -1.27 10.102 21.141 1 82.44 88 PRO B CA 1
ATOM 1448 C C . PRO B 1 88 ? 0.167 9.852 20.703 1 82.44 88 PRO B C 1
ATOM 1450 O O . PRO B 1 88 ? 0.448 8.844 20.047 1 82.44 88 PRO B O 1
ATOM 1453 N N . ALA B 1 89 ? 0.923 10.82 20.594 1 63.84 89 ALA B N 1
ATOM 1454 C CA . ALA B 1 89 ? 2.328 10.688 20.219 1 63.84 89 ALA B CA 1
ATOM 1455 C C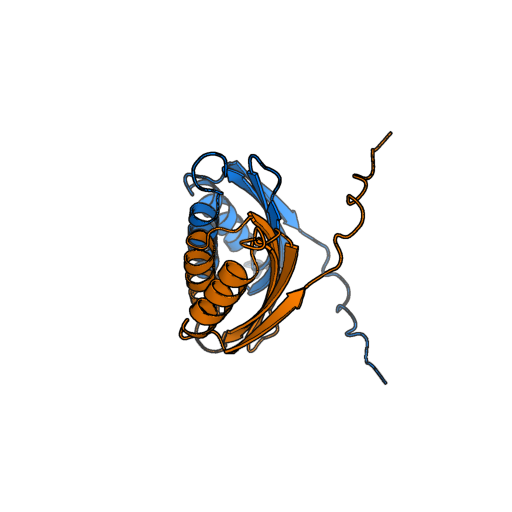 . ALA B 1 89 ? 2.955 9.453 20.859 1 63.84 89 ALA B C 1
ATOM 1457 O O . ALA B 1 89 ? 2.902 9.289 22.078 1 63.84 89 ALA B O 1
ATOM 1458 N N . GLU B 1 90 ? 2.467 8.391 20.453 1 54.84 90 GLU B N 1
ATOM 1459 C CA . GLU B 1 90 ? 3.078 7.23 21.094 1 54.84 90 GLU B CA 1
ATOM 1460 C C . GLU B 1 90 ? 4.566 7.453 21.344 1 54.84 90 GLU B C 1
ATOM 1462 O O . GLU B 1 90 ? 5.223 8.172 20.578 1 54.84 90 GLU B O 1
ATOM 1467 N N . ILE B 1 91 ? 5.02 7.07 22.547 1 46.5 91 ILE B N 1
ATOM 1468 C CA . ILE B 1 91 ? 6.426 6.934 22.922 1 46.5 91 ILE B CA 1
ATOM 1469 C C . ILE B 1 91 ? 7.215 6.375 21.734 1 46.5 91 ILE B C 1
ATOM 1471 O O . ILE B 1 91 ? 6.684 5.609 20.938 1 46.5 91 ILE B O 1
ATOM 1475 N N . ALA B 1 92 ? 8.359 7.016 21.281 1 40.66 92 ALA B N 1
ATOM 1476 C CA . ALA B 1 92 ? 9.375 6.504 20.359 1 40.66 92 ALA B CA 1
ATOM 1477 C C . ALA B 1 92 ? 9.352 4.977 20.328 1 40.66 92 ALA B C 1
ATOM 1479 O O . ALA B 1 92 ? 9.383 4.32 21.359 1 40.66 92 ALA B O 1
ATOM 1480 N N . VAL B 1 93 ? 8.664 4.445 19.469 1 39.19 93 VAL B N 1
ATOM 1481 C CA . VAL B 1 93 ? 8.805 3.008 19.281 1 39.19 93 VAL B CA 1
ATOM 1482 C C . VAL B 1 93 ? 10.266 2.605 19.484 1 39.19 93 VAL B C 1
ATOM 1484 O O . VAL B 1 93 ? 11.156 3.076 18.766 1 39.19 93 VAL B O 1
ATOM 1487 N N . THR B 1 94 ? 10.688 2.434 20.688 1 33.03 94 THR B N 1
ATOM 1488 C CA . THR B 1 94 ? 11.969 1.847 21.047 1 33.03 94 THR B CA 1
ATOM 1489 C C . THR B 1 94 ? 12.328 0.706 20.109 1 33.03 94 THR B C 1
ATOM 1491 O O . THR B 1 94 ? 11.562 -0.252 19.969 1 33.03 94 THR B O 1
ATOM 1494 N N . SER B 1 95 ? 13.016 1.074 18.938 1 33.5 95 SER B N 1
ATOM 1495 C CA . SER B 1 95 ? 13.742 0.072 18.172 1 33.5 95 SER B CA 1
ATOM 1496 C C . SER B 1 95 ? 14.195 -1.083 19.062 1 33.5 95 SER B C 1
ATOM 1498 O O . SER B 1 95 ? 14.773 -0.864 20.125 1 33.5 95 SER B O 1
ATOM 1500 N N . VAL B 1 96 ? 13.664 -2.098 19.109 1 29.08 96 VAL B N 1
ATOM 1501 C CA . VAL B 1 96 ? 14.273 -3.305 19.656 1 29.08 96 VAL B CA 1
ATOM 1502 C C . VAL B 1 96 ? 15.742 -3.367 19.25 1 29.08 96 VAL B C 1
ATOM 1504 O O . VAL B 1 96 ? 16.062 -3.475 18.062 1 29.08 96 VAL B O 1
ATOM 1507 N N . GLN B 1 97 ? 16.766 -2.672 19.859 1 26.72 97 GLN B N 1
ATOM 1508 C CA . GLN B 1 97 ? 18.203 -2.951 19.859 1 26.72 97 GLN B CA 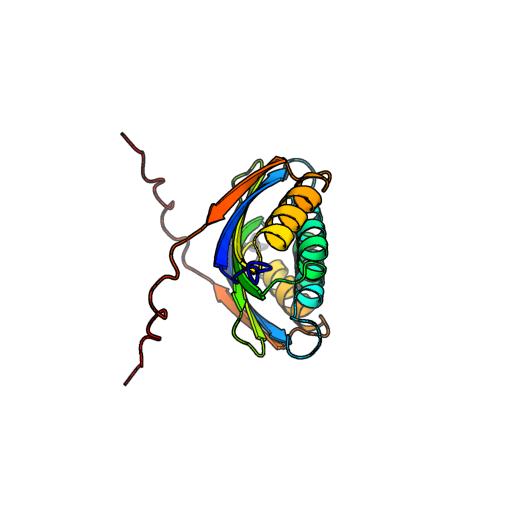1
ATOM 1509 C C . GLN B 1 97 ? 18.469 -4.449 19.938 1 26.72 97 GLN B C 1
ATOM 1511 O O . GLN B 1 97 ? 18.094 -5.094 20.922 1 26.72 97 GLN B O 1
ATOM 1516 N N . ARG B 1 98 ? 18.562 -5.215 18.938 1 26.12 98 ARG B N 1
ATOM 1517 C CA . ARG B 1 98 ? 19.297 -6.48 18.969 1 26.12 98 ARG B CA 1
ATOM 1518 C C . ARG B 1 98 ? 20.703 -6.277 19.5 1 26.12 98 ARG B C 1
ATOM 1520 O O . ARG B 1 98 ? 21.484 -5.496 18.953 1 26.12 98 ARG B O 1
ATOM 1527 N N . SER B 1 99 ? 20.875 -6.258 20.922 1 20.22 99 SER B N 1
ATOM 1528 C CA . SER B 1 99 ? 22.188 -6.684 21.375 1 20.22 99 SER B CA 1
ATOM 1529 C C . SER B 1 99 ? 22.594 -8.016 20.766 1 20.22 99 SER B C 1
ATOM 1531 O O . SER B 1 99 ? 21.766 -8.922 20.641 1 20.22 99 SER B O 1
#

Secondary structure (DSSP, 8-state):
------EEEEEEEEEEE-TTTTTHHHHHHHHHHHHHSSSEEEEEEEEE-SSEEEEEEEEEEEHHHHHHHHHHHHTSTTEEEEEEEEE------------/------EEEEEEEEEEE-TTTTTHHHHHHHHHHHHHSSSEEEEEEEEE-SSEEEEEEEEEEEHHHHHHHHHHHHTSTTEEEEEEEEE------------

Foldseek 3Di:
DPPPQDKFKKKKKWKFFQQPPRRVVLVVVLVVLVVPQPKAWDDKDWDDPPGIIIMITMIIDGPVSVVVSQVVNCPRPRIDDMDMDTDPPPDPPPPPPPD/DPPPQDKFKKKKKWKFFQQPPRRVVLVVVLVVLVVPQPKAWDDKDWDDPPGIIIMITMIIDGPVSVVVSQVVNCPRPRIDDMDMDTDPPPDPPPPPPPD

Solvent-accessible surface area (backbone atoms only — not comparable to full-atom values): 10835 Å² total; per-residue (Å²): 129,80,72,71,72,59,73,42,38,34,38,41,34,34,34,23,52,9,75,85,74,67,18,43,65,47,49,32,52,47,38,56,53,55,64,72,38,84,54,45,77,44,36,38,39,38,37,54,67,72,55,29,32,41,36,42,35,35,34,32,28,30,64,70,48,51,52,50,44,51,56,55,45,53,66,37,88,41,35,61,57,76,46,79,41,80,42,74,77,63,74,77,78,72,70,80,74,82,126,130,80,71,71,72,59,73,42,38,33,39,40,36,34,35,24,53,9,74,85,75,68,20,43,64,48,50,31,53,47,40,57,54,55,65,71,40,84,54,45,76,43,35,36,39,37,38,54,69,72,55,29,33,40,35,42,35,35,34,34,29,30,63,70,47,50,52,49,44,51,56,54,44,53,66,38,87,40,34,63,56,76,46,80,40,80,42,73,78,64,74,77,76,73,70,80,74,81,124

pLDDT: mean 87.27, std 20.92, range [20.22, 98.81]

Radius of gyration: 18.01 Å; Cα contacts (8 Å, |Δi|>4): 393; chains: 2; bounding box: 41×71×38 Å

Organism: Ignicoccus hospitalis (strain KIN4/I / DSM 18386 / JCM 14125) (NCBI:txid453591)

Sequence (198 aa):
MVAMSEVETYVIRFSIYAAVDGGLDGLARAIHVVRKAPITFHDMAVIDSGKTKEVSLRISGKKKDVEWLAKKLEKVVEVLEVKVQKIPAEIAVTSVQRSMVAMSEVETYVIRFSIYAAVDGGLDGLARAIHVVRKAPITFHDMAVIDSGKTKEVSLRISGKKKDVEWLAKKLEKVVEVLEVKVQKIPAEIAVTSVQRS